Protein 4KYX (pdb70)

Structure (mmCIF, N/CA/C/O backbone):
data_4KYX
#
_entry.id   4KYX
#
_cell.length_a   60.980
_cell.length_b   63.780
_cell.length_c   71.720
_cell.angle_alpha   90.000
_cell.angle_beta   90.000
_cell.angle_gamma   90.000
#
_symmetry.space_group_name_H-M   'P 21 21 21'
#
loop_
_entity.id
_entity.type
_entity.pdbx_description
1 polymer 'ADP-ribose pyrophosphatase MutT'
2 water water
#
loop_
_atom_site.group_PDB
_atom_site.id
_atom_site.type_symbol
_atom_site.label_atom_id
_atom_site.label_alt_id
_atom_site.label_comp_id
_atom_site.label_asym_id
_atom_site.label_entity_id
_atom_site.label_seq_id
_atom_site.pdbx_PDB_ins_code
_atom_site.Cartn_x
_atom_site.Cartn_y
_atom_site.Cartn_z
_atom_site.occupancy
_atom_site.B_iso_or_equiv
_atom_site.auth_seq_id
_atom_site.auth_comp_id
_atom_site.auth_asym_id
_atom_site.auth_atom_id
_atom_site.pdbx_PDB_model_num
ATOM 1 N N . ILE A 1 10 ? 24.343 36.709 -22.068 1.00 55.18 2 ILE A N 1
ATOM 2 C CA . ILE A 1 10 ? 24.100 37.524 -20.840 1.00 51.95 2 ILE A CA 1
ATOM 3 C C . ILE A 1 10 ? 25.269 37.407 -19.855 1.00 50.02 2 ILE A C 1
ATOM 4 O O . ILE A 1 10 ? 25.908 36.343 -19.715 1.00 47.59 2 ILE A O 1
ATOM 6 N N . ASN A 1 11 ? 25.541 38.517 -19.170 1.00 48.08 3 ASN A N 1
ATOM 7 C CA . ASN A 1 11 ? 26.557 38.548 -18.113 1.00 44.13 3 ASN A CA 1
ATOM 8 C C . ASN A 1 11 ? 25.940 38.199 -16.759 1.00 40.15 3 ASN A C 1
ATOM 9 O O . ASN A 1 11 ? 25.584 39.074 -15.983 1.00 41.08 3 ASN A O 1
ATOM 14 N N . HIS A 1 12 ? 25.810 36.910 -16.502 1.00 35.94 4 HIS A N 1
ATOM 15 C CA . HIS A 1 12 ? 25.230 36.394 -15.269 1.00 32.89 4 HIS A CA 1
ATOM 16 C C . HIS A 1 12 ? 26.207 36.447 -14.059 1.00 28.13 4 HIS A C 1
ATOM 17 O O . HIS A 1 12 ? 27.412 36.209 -14.199 1.00 26.46 4 HIS A O 1
ATOM 24 N N . PRO A 1 13 ? 25.669 36.706 -12.854 1.00 25.03 5 PRO A N 1
ATOM 25 C CA . PRO A 1 13 ? 26.427 36.502 -11.622 1.00 23.25 5 PRO A CA 1
ATOM 26 C C . PRO A 1 13 ? 27.053 35.086 -11.549 1.00 22.36 5 PRO A C 1
ATOM 27 O O . PRO A 1 13 ? 26.408 34.098 -11.903 1.00 21.21 5 PRO A O 1
ATOM 31 N N . ARG A 1 14 ? 28.288 35.012 -11.085 1.00 22.03 6 ARG A N 1
ATOM 32 C CA . ARG A 1 14 ? 28.987 33.739 -10.996 1.00 22.77 6 ARG A CA 1
ATOM 33 C C . ARG A 1 14 ? 29.263 33.324 -9.575 1.00 21.46 6 ARG A C 1
ATOM 34 O O . ARG A 1 14 ? 29.360 34.149 -8.719 1.00 21.35 6 ARG A O 1
ATOM 42 N N . ILE A 1 15 ? 29.496 32.040 -9.325 1.00 20.47 7 ILE A N 1
ATOM 43 C CA . ILE A 1 15 ? 29.729 31.608 -7.997 1.00 19.72 7 ILE A CA 1
ATOM 44 C C . ILE A 1 15 ? 31.206 31.228 -7.847 1.00 18.93 7 ILE A C 1
ATOM 45 O O . ILE A 1 15 ? 31.726 30.396 -8.577 1.00 18.63 7 ILE A O 1
ATOM 50 N N . GLY A 1 16 ? 31.828 31.830 -6.854 1.00 18.53 8 GLY A N 1
ATOM 51 C CA . GLY A 1 16 ? 33.231 31.629 -6.535 1.00 18.12 8 GLY A CA 1
ATOM 52 C C . GLY A 1 16 ? 33.300 30.938 -5.185 1.00 17.70 8 GLY A C 1
ATOM 53 O O . GLY A 1 16 ? 32.476 31.161 -4.298 1.00 17.19 8 GLY A O 1
ATOM 54 N N . ILE A 1 17 ? 34.322 30.128 -4.980 1.00 18.27 9 ILE A N 1
ATOM 55 C CA . ILE A 1 17 ? 34.572 29.505 -3.707 1.00 18.49 9 ILE A CA 1
ATOM 56 C C . ILE A 1 17 ? 35.900 30.099 -3.206 1.00 18.76 9 ILE A C 1
ATOM 57 O O . ILE A 1 17 ? 36.913 30.026 -3.919 1.00 20.18 9 ILE A O 1
ATOM 62 N N . GLY A 1 18 ? 35.940 30.613 -1.981 1.00 17.19 10 GLY A N 1
ATOM 63 C CA . GLY A 1 18 ? 37.220 30.954 -1.370 1.00 16.33 10 GLY A CA 1
ATOM 64 C C . GLY A 1 18 ? 37.478 30.094 -0.165 1.00 15.86 10 GLY A C 1
ATOM 65 O O . GLY A 1 18 ? 36.603 29.806 0.625 1.00 15.28 10 GLY A O 1
ATOM 66 N N . ILE A 1 19 ? 38.732 29.695 -0.010 1.00 15.44 11 ILE A N 1
ATOM 67 C CA . ILE A 1 19 ? 39.132 28.899 1.133 1.00 15.81 11 ILE A CA 1
ATOM 68 C C . ILE A 1 19 ? 40.158 29.574 2.043 1.00 16.03 11 ILE A C 1
ATOM 69 O O . ILE A 1 19 ? 41.242 29.961 1.593 1.00 16.38 11 ILE A O 1
ATOM 74 N N . LEU A 1 20 ? 39.798 29.763 3.304 1.00 16.36 12 LEU A N 1
ATOM 75 C CA . LEU A 1 20 ? 40.761 30.148 4.309 1.00 17.03 12 LEU A CA 1
ATOM 76 C C . LEU A 1 20 ? 41.435 28.867 4.815 1.00 16.89 12 LEU A C 1
ATOM 77 O O . LEU A 1 20 ? 40.895 28.139 5.615 1.00 16.76 12 LEU A O 1
ATOM 82 N N . ILE A 1 21 ? 42.678 28.670 4.370 1.00 16.59 13 ILE A N 1
ATOM 83 C CA . ILE A 1 21 ? 43.460 27.500 4.702 1.00 17.30 13 ILE A CA 1
ATOM 84 C C . ILE A 1 21 ? 44.330 27.879 5.879 1.00 18.33 13 ILE A C 1
ATOM 85 O O . ILE A 1 21 ? 45.083 28.892 5.822 1.00 17.65 13 ILE A O 1
ATOM 90 N N . PHE A 1 22 ? 44.203 27.082 6.938 1.00 19.96 14 PHE A N 1
ATOM 91 C CA . PHE A 1 22 ? 44.951 27.289 8.176 1.00 21.94 14 PHE A CA 1
ATOM 92 C C . PHE A 1 22 ? 46.041 26.273 8.369 1.00 22.66 14 PHE A C 1
ATOM 93 O O . PHE A 1 22 ? 45.910 25.114 7.983 1.00 22.68 14 PHE A O 1
ATOM 101 N N . ASN A 1 23 ? 47.137 26.706 8.982 1.00 23.77 15 ASN A N 1
ATOM 102 C CA . ASN A 1 23 ? 48.245 25.800 9.353 1.00 24.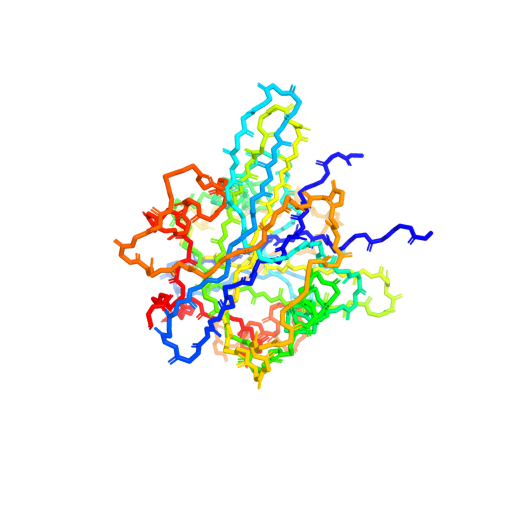85 15 ASN A CA 1
ATOM 103 C C . ASN A 1 23 ? 48.157 25.432 10.838 1.00 27.01 15 ASN A C 1
ATOM 104 O O . ASN A 1 23 ? 47.233 25.834 11.504 1.00 26.55 15 ASN A O 1
ATOM 109 N N . ASN A 1 24 ? 49.121 24.675 11.370 1.00 29.62 16 ASN A N 1
ATOM 110 C CA . ASN A 1 24 ? 49.131 24.366 12.806 1.00 32.51 16 ASN A CA 1
ATOM 111 C C . ASN A 1 24 ? 49.239 25.556 13.797 1.00 33.49 16 ASN A C 1
ATOM 112 O O . ASN A 1 24 ? 48.840 25.443 14.965 1.00 35.80 16 ASN A O 1
ATOM 117 N N . ARG A 1 25 ? 49.777 26.683 13.342 1.00 32.08 17 ARG A N 1
ATOM 118 C CA . ARG A 1 25 ? 49.863 27.892 14.159 1.00 31.87 17 ARG A CA 1
ATOM 119 C C . ARG A 1 25 ? 48.631 28.786 13.972 1.00 31.27 17 ARG A C 1
ATOM 120 O O . ARG A 1 25 ? 48.647 29.964 14.348 1.00 31.02 17 ARG A O 1
ATOM 122 N N . ASN A 1 26 ? 47.581 28.259 13.339 1.00 30.14 18 ASN A N 1
ATOM 123 C CA . ASN A 1 26 ? 46.400 29.061 13.022 1.00 30.03 18 ASN A CA 1
ATOM 124 C C . ASN A 1 26 ? 46.625 30.343 12.202 1.00 27.24 18 ASN A C 1
ATOM 125 O O . ASN A 1 26 ? 45.824 31.301 12.240 1.00 26.70 18 ASN A O 1
ATOM 130 N N . GLU A 1 27 ? 47.656 30.297 11.381 1.00 25.61 19 GLU A N 1
ATOM 131 C CA . GLU A 1 27 ? 47.871 31.290 10.357 1.00 24.17 19 GLU A CA 1
ATOM 132 C C . GLU A 1 27 ? 47.109 30.882 9.093 1.00 22.51 19 GLU A C 1
ATOM 133 O O . GLU A 1 27 ? 46.913 29.686 8.816 1.00 22.47 19 GLU A O 1
ATOM 139 N N . ILE A 1 28 ? 46.781 31.865 8.295 1.00 21.68 20 ILE A N 1
ATOM 140 C CA . ILE A 1 28 ? 46.060 31.626 7.039 1.00 20.47 20 ILE A CA 1
ATOM 141 C C . ILE A 1 28 ? 46.950 31.878 5.831 1.00 19.20 20 ILE A C 1
ATOM 142 O O . ILE A 1 28 ? 47.914 32.719 5.839 1.00 19.50 20 ILE A O 1
ATOM 147 N N . LEU A 1 29 ? 46.678 31.119 4.788 1.00 17.89 21 LEU A N 1
ATOM 148 C CA . LEU A 1 29 ? 47.514 31.128 3.593 1.00 17.27 21 LEU A CA 1
ATOM 149 C C . LEU A 1 29 ? 46.905 32.160 2.657 1.00 16.77 21 LEU A C 1
ATOM 150 O O . LEU A 1 29 ? 45.718 32.112 2.386 1.00 15.95 21 LEU A O 1
ATOM 155 N N . LEU A 1 30 ? 47.718 33.081 2.173 1.00 16.82 22 LEU A N 1
ATOM 156 C CA . LEU A 1 30 ? 47.308 34.029 1.148 1.00 16.64 22 LEU A CA 1
ATOM 157 C C . LEU A 1 30 ? 48.296 34.023 0.011 1.00 16.80 22 LEU A C 1
ATOM 158 O O . LEU A 1 30 ? 49.558 33.872 0.212 1.00 17.42 22 LEU A O 1
ATOM 163 N N . GLY A 1 31 ? 47.742 34.265 -1.190 1.00 16.69 23 GLY A N 1
ATOM 164 C CA . GLY A 1 31 ? 48.485 34.308 -2.449 1.00 16.94 23 GLY A CA 1
ATOM 165 C C . GLY A 1 31 ? 48.593 35.705 -2.979 1.00 17.57 23 GLY A C 1
ATOM 166 O O . GLY A 1 31 ? 47.559 36.414 -3.085 1.00 17.15 23 GLY A O 1
ATOM 167 N N . LYS A 1 32 ? 49.822 36.139 -3.223 1.00 18.26 24 LYS A N 1
ATOM 168 C CA . LYS A 1 32 ? 50.061 37.442 -3.835 1.00 19.30 24 LYS A CA 1
ATOM 169 C C . LYS A 1 32 ? 49.884 37.431 -5.349 1.00 20.30 24 LYS A C 1
ATOM 170 O O . LYS A 1 32 ? 50.504 36.642 -6.073 1.00 19.72 24 LYS A O 1
ATOM 176 N N . ARG A 1 33 ? 49.003 38.328 -5.828 1.00 21.20 25 ARG A N 1
ATOM 177 C CA . ARG A 1 33 ? 48.853 38.576 -7.251 1.00 22.72 25 ARG A CA 1
ATOM 178 C C . ARG A 1 33 ? 49.391 39.983 -7.595 1.00 24.86 25 ARG A C 1
ATOM 179 O O . ARG A 1 33 ? 49.101 40.958 -6.880 1.00 24.85 25 ARG A O 1
ATOM 181 N N . ILE A 1 34 ? 50.150 40.093 -8.681 1.00 26.62 26 ILE A N 1
ATOM 182 C CA . ILE A 1 34 ? 50.635 41.365 -9.187 1.00 30.02 26 ILE A CA 1
ATOM 183 C C . ILE A 1 34 ? 49.871 41.700 -10.489 1.00 34.06 26 ILE A C 1
ATOM 184 O O . ILE A 1 34 ? 49.818 40.874 -11.405 1.00 35.19 26 ILE A O 1
ATOM 189 N N . SER A 1 35 ? 49.244 42.889 -10.538 1.00 37.10 27 SER A N 1
ATOM 190 C CA . SER A 1 35 ? 48.447 43.323 -11.712 1.00 38.85 27 SER A CA 1
ATOM 191 C C . SER A 1 35 ? 49.352 43.902 -12.810 1.00 41.59 27 SER A C 1
ATOM 192 O O . SER A 1 35 ? 50.563 44.134 -12.592 1.00 40.70 27 SER A O 1
ATOM 195 N N . SER A 1 36 ? 48.723 44.178 -13.964 1.00 44.61 28 SER A N 1
ATOM 196 C CA . SER A 1 36 ? 49.347 44.893 -15.092 1.00 46.52 28 SER A CA 1
ATOM 197 C C . SER A 1 36 ? 49.820 46.311 -14.722 1.00 47.72 28 SER A C 1
ATOM 198 O O . SER A 1 36 ? 50.798 46.804 -15.283 1.00 51.36 28 SER A O 1
ATOM 200 N N . HIS A 1 37 ? 49.144 46.966 -13.777 1.00 45.53 29 HIS A N 1
ATOM 201 C CA . HIS A 1 37 ? 49.620 48.252 -13.264 1.00 45.42 29 HIS A CA 1
ATOM 202 C C . HIS A 1 37 ? 50.703 48.081 -12.186 1.00 44.49 29 HIS A C 1
ATOM 203 O O . HIS A 1 37 ? 51.195 49.067 -11.624 1.00 44.18 29 HIS A O 1
ATOM 205 N N . GLY A 1 38 ? 51.102 46.831 -11.924 1.00 42.03 30 GLY A N 1
ATOM 206 C CA . GLY A 1 38 ? 52.121 46.548 -10.939 1.00 41.68 30 GLY A CA 1
ATOM 207 C C . GLY A 1 38 ? 51.615 46.613 -9.514 1.00 40.41 30 GLY A C 1
ATOM 208 O O . GLY A 1 38 ? 52.426 46.632 -8.576 1.00 42.13 30 GLY A O 1
ATOM 209 N N . GLU A 1 39 ? 50.290 46.627 -9.347 1.00 36.92 31 GLU A N 1
ATOM 210 C CA . GLU A 1 39 ? 49.674 46.628 -8.017 1.00 35.34 31 GLU A CA 1
ATOM 211 C C . GLU A 1 39 ? 49.537 45.226 -7.456 1.00 31.43 31 GLU A C 1
ATOM 212 O O . GLU A 1 39 ? 48.957 44.340 -8.077 1.00 31.46 31 GLU A O 1
ATOM 218 N N . SER A 1 40 ? 49.952 45.076 -6.218 1.00 29.01 32 SER A N 1
ATOM 219 C CA . SER A 1 40 ? 49.845 43.802 -5.576 1.00 27.00 32 SER A CA 1
ATOM 220 C C . SER A 1 40 ? 48.573 43.675 -4.724 1.00 25.15 32 SER A C 1
ATOM 221 O O . SER A 1 40 ? 48.140 44.653 -4.072 1.00 25.27 32 SER A O 1
ATOM 224 N N . SER A 1 41 ? 47.988 42.484 -4.728 1.00 24.48 33 SER A N 1
ATOM 225 C CA . SER A 1 41 ? 46.838 42.199 -3.827 1.00 23.89 33 SER A CA 1
ATOM 226 C C . SER A 1 41 ? 46.918 40.798 -3.316 1.00 22.22 33 SER A C 1
ATOM 227 O O . SER A 1 41 ? 47.555 39.954 -3.958 1.00 22.02 33 SER A O 1
ATOM 230 N N . TYR A 1 42 ? 46.323 40.549 -2.162 1.00 20.70 34 TYR A N 1
ATOM 231 C CA . TYR A 1 42 ? 46.368 39.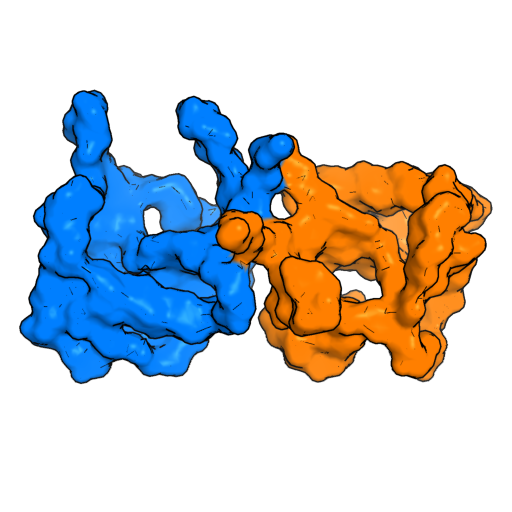222 -1.591 1.00 20.09 34 TYR A CA 1
ATOM 232 C C . TYR A 1 42 ? 44.994 38.545 -1.662 1.00 18.29 34 TYR A C 1
ATOM 233 O O . TYR A 1 42 ? 43.990 39.149 -1.319 1.00 18.44 34 TYR A O 1
ATOM 242 N N . ALA A 1 43 ? 44.983 37.278 -2.086 1.00 17.14 35 ALA A N 1
ATOM 243 C CA . ALA A 1 43 ? 43.732 36.496 -2.149 1.00 16.29 35 ALA A CA 1
ATOM 244 C C . ALA A 1 43 ? 43.924 35.154 -1.520 1.00 15.84 35 ALA A C 1
ATOM 245 O O . ALA A 1 43 ? 45.003 34.585 -1.572 1.00 15.35 35 ALA A O 1
ATOM 247 N N . PRO A 1 44 ? 42.844 34.577 -1.002 1.00 15.44 36 PRO A N 1
ATOM 248 C CA . PRO A 1 44 ? 42.985 33.197 -0.561 1.00 15.55 36 PRO A CA 1
ATOM 249 C C . PRO A 1 44 ? 42.966 32.215 -1.741 1.00 15.71 36 PRO A C 1
ATOM 250 O O . PRO A 1 44 ? 42.695 32.610 -2.883 1.00 16.10 36 PRO A O 1
ATOM 254 N N . ALA A 1 45 ? 43.164 30.930 -1.463 1.00 15.89 37 ALA A N 1
ATOM 255 C CA . ALA A 1 45 ? 42.884 29.897 -2.432 1.00 15.71 37 ALA A CA 1
ATOM 256 C C . ALA A 1 45 ? 41.411 29.955 -2.854 1.00 15.64 37 ALA A C 1
ATOM 257 O O . ALA A 1 45 ? 40.535 30.429 -2.064 1.00 15.28 37 ALA A O 1
ATOM 259 N N . GLY A 1 46 ? 41.156 29.527 -4.085 1.00 16.06 38 GLY A N 1
ATOM 260 C CA . GLY A 1 46 ? 39.783 29.402 -4.567 1.00 16.83 38 GLY A CA 1
ATOM 261 C C . GLY A 1 46 ? 39.638 29.679 -6.030 1.00 17.67 38 GLY A C 1
ATOM 262 O O . GLY A 1 46 ? 40.606 29.851 -6.725 1.00 18.24 38 GLY A O 1
ATOM 263 N N . GLY A 1 47 ? 38.408 29.647 -6.498 1.00 17.59 39 GLY A N 1
ATOM 264 C CA . GLY A 1 47 ? 38.131 29.828 -7.875 1.00 18.41 39 GLY A CA 1
ATOM 265 C C . GLY A 1 47 ? 36.681 29.445 -8.079 1.00 19.11 39 GLY A C 1
ATOM 266 O O . GLY A 1 47 ? 35.884 29.490 -7.130 1.00 18.61 39 GLY A O 1
ATOM 267 N N . HIS A 1 48 ? 36.360 29.037 -9.290 1.00 19.94 40 HIS A N 1
ATOM 268 C CA . HIS A 1 48 ? 34.957 28.927 -9.673 1.00 20.36 40 HIS A CA 1
ATOM 269 C C . HIS A 1 48 ? 34.356 27.596 -9.248 1.00 19.66 40 HIS A C 1
ATOM 270 O O . HIS A 1 48 ? 34.984 26.543 -9.406 1.00 19.59 40 HIS A O 1
ATOM 277 N N . LEU A 1 49 ? 33.128 27.623 -8.734 1.00 18.39 41 LEU A N 1
ATOM 278 C CA . LEU A 1 49 ? 32.380 26.380 -8.511 1.00 18.48 41 LEU A CA 1
ATOM 279 C C . LEU A 1 49 ? 32.096 25.743 -9.877 1.00 19.31 41 LEU A C 1
ATOM 280 O O . LEU A 1 49 ? 31.638 26.417 -10.797 1.00 19.74 41 LEU A O 1
ATOM 285 N N . GLU A 1 50 ? 32.393 24.465 -10.029 1.00 20.53 42 GLU A N 1
ATOM 286 C CA . GLU A 1 50 ? 32.122 23.798 -11.281 1.00 22.64 42 GLU A CA 1
ATOM 287 C C . GLU A 1 50 ? 30.789 23.077 -11.202 1.00 22.26 42 GLU A C 1
ATOM 288 O O . GLU A 1 50 ? 30.302 22.715 -10.119 1.00 21.23 42 GLU A O 1
ATOM 294 N N . PHE A 1 51 ? 30.203 22.848 -12.369 1.00 22.96 43 PHE A N 1
ATOM 295 C CA . PHE A 1 51 ? 28.905 22.172 -12.431 1.00 23.16 43 PHE A CA 1
ATOM 296 C C . PHE A 1 51 ? 28.983 20.825 -11.718 1.00 23.35 43 PHE A C 1
ATOM 297 O O . PHE A 1 51 ? 29.881 20.043 -11.979 1.00 23.03 43 PHE A O 1
ATOM 305 N N . GLY A 1 52 ? 28.008 20.538 -10.864 1.00 22.83 44 GLY A N 1
ATOM 306 C CA . GLY A 1 52 ? 27.912 19.241 -10.231 1.00 23.40 44 GLY A CA 1
ATOM 307 C C . GLY A 1 52 ? 28.605 19.091 -8.891 1.00 22.75 44 GLY A C 1
ATOM 308 O O . GLY A 1 52 ? 28.319 18.134 -8.192 1.00 24.58 44 GLY A O 1
ATOM 309 N N . GLU A 1 53 ? 29.442 20.040 -8.531 1.00 21.21 45 GLU A N 1
ATOM 310 C CA . GLU A 1 53 ? 30.197 20.037 -7.280 1.00 20.29 45 GLU A CA 1
ATOM 311 C C . GLU A 1 53 ? 29.451 20.567 -6.069 1.00 19.14 45 GLU A C 1
ATOM 312 O O . GLU A 1 53 ? 28.670 21.486 -6.148 1.00 18.79 45 GLU A O 1
ATOM 318 N N . THR A 1 54 ? 29.755 19.993 -4.930 1.00 18.64 46 THR A N 1
ATOM 319 C CA . THR A 1 54 ? 29.452 20.574 -3.665 1.00 17.99 46 THR A CA 1
ATOM 320 C C . THR A 1 54 ? 30.497 21.635 -3.333 1.00 17.11 46 THR A C 1
ATOM 321 O O . THR A 1 54 ? 31.603 21.643 -3.896 1.00 16.60 46 THR A O 1
ATOM 325 N N . PHE A 1 55 ? 30.129 22.534 -2.434 1.00 16.83 47 PHE A N 1
ATOM 326 C CA . PHE A 1 55 ? 31.039 23.611 -2.022 1.00 16.27 47 PHE A CA 1
ATOM 327 C C . PHE A 1 55 ? 32.257 22.966 -1.407 1.00 16.36 47 PHE A C 1
ATOM 328 O O . PHE A 1 55 ? 33.333 23.455 -1.650 1.00 15.93 47 PHE A O 1
ATOM 336 N N . GLU A 1 56 ? 32.076 21.856 -0.688 1.00 16.91 48 GLU A N 1
ATOM 337 C CA . GLU A 1 56 ? 33.169 21.231 0.036 1.00 17.38 48 GLU A CA 1
ATOM 338 C C . GLU A 1 56 ? 34.097 20.509 -0.935 1.00 17.63 48 GLU A C 1
ATOM 339 O O . GLU A 1 56 ? 35.318 20.608 -0.766 1.00 17.31 48 GLU A O 1
ATOM 345 N N . GLU A 1 57 ? 33.545 19.852 -1.953 1.00 18.30 49 GLU A N 1
ATOM 346 C CA . GLU A 1 57 ? 34.360 19.194 -3.004 1.00 19.33 49 GLU A CA 1
ATOM 347 C C . GLU A 1 57 ? 35.225 20.240 -3.735 1.00 18.13 49 GLU A C 1
ATOM 348 O O . GLU A 1 57 ? 36.395 20.035 -4.016 1.00 18.10 49 GLU A O 1
ATOM 354 N N . CYS A 1 58 ? 34.587 21.374 -4.044 1.00 17.19 50 CYS A N 1
ATOM 355 C CA . CYS A 1 58 ? 35.245 22.404 -4.816 1.00 16.56 50 CYS A CA 1
ATOM 356 C C . CYS A 1 58 ? 36.411 22.946 -4.021 1.00 15.79 50 CYS A C 1
ATOM 357 O O . CYS A 1 58 ? 37.523 23.078 -4.540 1.00 15.93 50 CYS A O 1
ATOM 360 N N . ALA A 1 59 ? 36.168 23.225 -2.746 1.00 15.29 51 ALA A N 1
ATOM 361 C CA . ALA A 1 59 ? 37.179 23.759 -1.822 1.00 14.89 51 ALA A CA 1
ATOM 362 C C . ALA A 1 59 ? 38.397 22.833 -1.733 1.00 15.35 51 ALA A C 1
ATOM 363 O O . ALA A 1 59 ? 39.564 23.264 -1.989 1.00 15.04 51 ALA A O 1
ATOM 365 N N . ILE A 1 60 ? 38.135 21.562 -1.454 1.00 15.97 52 ILE A N 1
ATOM 366 C CA . ILE A 1 60 ? 39.203 20.572 -1.434 1.00 16.75 52 ILE A CA 1
ATOM 367 C C . ILE A 1 60 ? 40.021 20.496 -2.766 1.00 17.24 52 ILE A C 1
ATOM 368 O O . ILE A 1 60 ? 41.254 20.538 -2.749 1.00 17.11 52 ILE A O 1
ATOM 373 N N . ARG A 1 61 ? 39.347 20.388 -3.891 1.00 17.71 53 ARG A N 1
ATOM 374 C CA . ARG A 1 61 ? 39.946 20.345 -5.218 1.00 18.72 53 ARG A CA 1
ATOM 375 C C . ARG A 1 61 ? 40.805 21.601 -5.498 1.00 18.53 53 ARG A C 1
ATOM 376 O O . ARG A 1 61 ? 42.018 21.495 -5.870 1.00 19.09 53 ARG A O 1
ATOM 384 N N . GLU A 1 62 ? 40.214 22.762 -5.285 1.00 18.31 54 GLU A N 1
ATOM 385 C CA . GLU A 1 62 ? 40.887 24.038 -5.607 1.00 18.91 54 GLU A CA 1
ATOM 386 C C . GLU A 1 62 ? 42.153 24.222 -4.792 1.00 17.71 54 GLU A C 1
ATOM 387 O O . GLU A 1 62 ? 43.226 24.584 -5.343 1.00 17.65 54 GLU A O 1
ATOM 393 N N . VAL A 1 63 ? 42.063 23.939 -3.492 1.00 17.08 55 VAL A N 1
ATOM 394 C CA . VAL A 1 63 ? 43.238 24.028 -2.607 1.00 17.23 55 VAL A CA 1
ATOM 395 C C . VAL A 1 63 ? 44.364 23.095 -3.098 1.00 17.95 55 VAL A C 1
ATOM 396 O O . VAL A 1 63 ? 45.553 23.489 -3.181 1.00 17.76 55 VAL A O 1
ATOM 400 N N . LEU A 1 64 ? 44.006 21.850 -3.426 1.00 18.76 56 LEU A N 1
ATOM 401 C CA . LEU A 1 64 ? 45.015 20.915 -3.907 1.00 19.90 56 LEU A CA 1
ATOM 402 C C . LEU A 1 64 ? 45.649 21.390 -5.216 1.00 20.28 56 LEU A C 1
ATOM 403 O O . LEU A 1 64 ? 46.899 21.314 -5.390 1.00 20.36 56 LEU A O 1
ATOM 408 N N . GLU A 1 65 ? 44.811 21.757 -6.173 1.00 20.78 57 GLU A N 1
ATOM 409 C CA . GLU A 1 65 ? 45.273 22.241 -7.486 1.00 22.22 57 GLU A CA 1
ATOM 410 C C . GLU A 1 65 ? 46.214 23.446 -7.372 1.00 20.83 57 GLU A C 1
ATOM 411 O O . GLU A 1 65 ? 47.119 23.597 -8.169 1.00 20.71 57 GLU A O 1
ATOM 417 N N . GLU A 1 66 ? 45.936 24.346 -6.427 1.00 19.92 58 GLU A N 1
ATOM 418 C CA . GLU A 1 66 ? 46.658 25.630 -6.356 1.00 19.36 58 GLU A CA 1
ATOM 419 C C . GLU A 1 66 ? 47.947 25.623 -5.480 1.00 18.99 58 GLU A C 1
ATOM 420 O O . GLU A 1 66 ? 48.900 26.364 -5.766 1.00 18.89 58 GLU A O 1
ATOM 426 N N . THR A 1 67 ? 47.942 24.796 -4.434 1.00 18.53 59 THR A N 1
ATOM 427 C CA . THR A 1 67 ? 48.880 24.893 -3.337 1.00 18.47 59 THR A CA 1
ATOM 428 C C . THR A 1 67 ? 49.531 23.557 -2.992 1.00 19.26 59 THR A C 1
ATOM 429 O O . THR A 1 67 ? 50.410 23.542 -2.157 1.00 20.02 59 THR A O 1
ATOM 433 N N . ASN A 1 68 ? 49.064 22.453 -3.571 1.00 19.65 60 ASN A N 1
ATOM 434 C CA . ASN A 1 68 ? 49.488 21.082 -3.207 1.00 20.60 60 ASN A CA 1
ATOM 435 C C . ASN A 1 68 ? 49.074 20.642 -1.797 1.00 20.53 60 ASN A C 1
ATOM 436 O O . ASN A 1 68 ? 49.495 19.589 -1.337 1.00 22.06 60 ASN A O 1
ATOM 441 N N . LEU A 1 69 ? 48.235 21.423 -1.129 1.00 19.35 61 LEU A N 1
ATOM 442 C CA . LEU A 1 69 ? 47.848 21.157 0.230 1.00 19.19 61 LEU A CA 1
ATOM 443 C C . LEU A 1 69 ? 46.553 20.363 0.244 1.00 19.26 61 LEU A C 1
ATOM 444 O O . LEU A 1 69 ? 45.682 20.550 -0.607 1.00 18.66 61 LEU A O 1
ATOM 449 N N . ILE A 1 70 ? 46.464 19.481 1.229 1.00 20.02 62 ILE A N 1
ATOM 450 C CA . ILE A 1 70 ? 45.296 18.642 1.437 1.00 20.56 62 ILE A CA 1
ATOM 451 C C . ILE A 1 70 ? 44.575 19.197 2.640 1.00 20.70 62 ILE A C 1
ATOM 452 O O . ILE A 1 70 ? 45.125 19.212 3.762 1.00 21.09 62 ILE A O 1
ATOM 457 N N . ILE A 1 71 ? 43.335 19.655 2.424 1.00 20.58 63 ILE A N 1
ATOM 458 C CA . ILE A 1 71 ? 42.524 20.110 3.539 1.00 21.13 63 ILE A CA 1
ATOM 459 C C . ILE A 1 71 ? 41.467 19.119 3.806 1.00 22.34 63 ILE A C 1
ATOM 460 O O . ILE A 1 71 ? 41.084 18.341 2.893 1.00 23.09 63 ILE A O 1
ATOM 465 N N . GLU A 1 72 ? 41.006 19.113 5.059 1.00 24.19 64 GLU A N 1
ATOM 466 C CA . GLU A 1 72 ? 39.916 18.252 5.456 1.00 25.83 64 GLU A CA 1
ATOM 467 C C . GLU A 1 72 ? 38.737 19.054 6.031 1.00 25.32 64 GLU A C 1
ATOM 468 O O . GLU A 1 72 ? 38.941 20.124 6.610 1.00 24.59 64 GLU A O 1
ATOM 474 N N . ASN A 1 73 ? 37.541 18.499 5.854 1.00 24.93 65 ASN A N 1
ATOM 475 C CA . ASN A 1 73 ? 36.281 18.947 6.485 1.00 25.57 65 ASN A CA 1
ATOM 476 C C . ASN A 1 73 ? 36.102 20.465 6.478 1.00 23.52 65 ASN A C 1
ATOM 477 O O . ASN A 1 73 ? 35.972 21.092 7.535 1.00 23.09 65 ASN A O 1
ATOM 482 N N . PRO A 1 74 ? 36.115 21.041 5.275 1.00 21.79 66 PRO A N 1
ATOM 483 C CA . PRO A 1 74 ? 35.982 22.500 5.195 1.00 20.66 66 PRO A CA 1
ATOM 484 C C . PRO A 1 74 ? 34.630 22.912 5.747 1.00 21.05 66 PRO A C 1
ATOM 485 O O . PRO A 1 74 ? 33.601 22.207 5.510 1.00 20.80 66 PRO A O 1
ATOM 489 N N . GLN A 1 75 ? 34.646 24.014 6.488 1.00 21.13 67 GLN A N 1
ATOM 490 C CA . GLN A 1 75 ? 33.516 24.572 7.179 1.00 22.03 67 GLN A CA 1
ATOM 491 C C . GLN A 1 75 ? 33.028 25.856 6.533 1.00 20.62 67 GLN A C 1
ATOM 492 O O . GLN A 1 75 ? 33.781 26.767 6.263 1.00 19.61 67 GLN A O 1
ATOM 498 N N . PHE A 1 76 ? 31.740 25.932 6.295 1.00 20.21 68 PHE A N 1
ATOM 499 C CA . PHE A 1 76 ? 31.123 27.128 5.657 1.00 19.52 68 PHE A CA 1
ATOM 500 C C . PHE A 1 76 ? 31.222 28.320 6.588 1.00 19.38 68 PHE A C 1
ATOM 501 O O . PHE A 1 76 ? 30.864 28.226 7.764 1.00 20.57 68 PHE A O 1
ATOM 509 N N . ILE A 1 77 ? 31.762 29.450 6.131 1.00 18.56 69 ILE A N 1
ATOM 510 C CA A ILE A 1 77 ? 31.991 30.637 6.970 0.60 18.92 69 ILE A CA 1
ATOM 511 C CA B ILE A 1 77 ? 31.800 30.579 7.035 0.40 18.75 69 ILE A CA 1
ATOM 512 C C . ILE A 1 77 ? 31.128 31.843 6.569 1.00 18.52 69 ILE A C 1
ATOM 513 O O . ILE A 1 77 ? 30.659 32.581 7.408 1.00 19.17 69 ILE A O 1
ATOM 522 N N . ALA A 1 78 ? 30.991 32.072 5.270 1.00 17.71 70 ALA A N 1
ATOM 523 C CA . ALA A 1 78 ? 30.439 33.354 4.841 1.00 17.53 70 ALA A CA 1
ATOM 524 C C . ALA A 1 78 ? 30.058 33.409 3.378 1.00 17.01 70 ALA A C 1
ATOM 525 O O . ALA A 1 78 ? 30.484 32.592 2.582 1.00 16.34 70 ALA A O 1
ATOM 527 N N . VAL A 1 79 ? 29.162 34.338 3.058 1.00 17.05 71 VAL A N 1
ATOM 528 C CA . VAL A 1 79 ? 28.816 34.664 1.674 1.00 16.84 71 VAL A CA 1
ATOM 529 C C . VAL A 1 79 ? 29.020 36.138 1.474 1.00 17.40 71 VAL A C 1
ATOM 530 O O . VAL A 1 79 ? 28.618 36.972 2.308 1.00 17.67 71 VAL A O 1
ATOM 534 N N . THR A 1 80 ? 29.604 36.473 0.331 1.00 17.49 72 THR A N 1
ATOM 535 C CA . THR A 1 80 ? 29.733 37.856 -0.090 1.00 18.49 72 THR A CA 1
ATOM 536 C C . THR A 1 80 ? 29.171 37.985 -1.461 1.00 18.80 72 THR A C 1
ATOM 537 O O . THR A 1 80 ? 29.180 37.032 -2.213 1.00 18.66 72 THR A O 1
ATOM 541 N N . ASN A 1 81 ? 28.685 39.186 -1.766 1.00 19.72 73 ASN A N 1
ATOM 542 C CA A ASN A 1 81 ? 28.103 39.500 -3.049 0.60 20.82 73 ASN A CA 1
ATOM 543 C CA B ASN A 1 81 ? 28.100 39.505 -3.040 0.40 20.40 73 ASN A CA 1
ATOM 544 C C . ASN A 1 81 ? 28.780 40.759 -3.575 1.00 21.82 73 ASN A C 1
ATOM 545 O O . ASN A 1 81 ? 28.558 41.840 -3.057 1.00 22.72 73 ASN A O 1
ATOM 554 N N . ASP A 1 82 ? 29.628 40.603 -4.583 1.00 22.66 74 ASP A N 1
ATOM 555 C CA . ASP A 1 82 ? 30.460 41.693 -5.035 1.00 24.60 74 ASP A CA 1
ATOM 556 C C . ASP A 1 82 ? 30.398 41.914 -6.540 1.00 25.98 74 ASP A C 1
ATOM 557 O O . ASP A 1 82 ? 30.536 40.994 -7.325 1.00 24.42 74 ASP A O 1
ATOM 562 N N . ILE A 1 83 ? 30.246 43.156 -6.951 1.00 28.21 75 ILE A N 1
ATOM 563 C CA . ILE A 1 83 ? 30.420 43.494 -8.367 1.00 31.68 75 ILE A CA 1
ATOM 564 C C . ILE A 1 83 ? 31.811 44.079 -8.532 1.00 34.53 75 ILE A C 1
ATOM 565 O O . ILE A 1 83 ? 32.174 44.977 -7.783 1.00 37.56 75 ILE A O 1
ATOM 567 N N . PHE A 1 84 ? 32.607 43.519 -9.447 1.00 37.39 76 PHE A N 1
ATOM 568 C CA . PHE A 1 84 ? 33.907 44.087 -9.832 1.00 40.90 76 PHE A CA 1
ATOM 569 C C . PHE A 1 84 ? 33.672 45.038 -11.025 1.00 45.18 76 PHE A C 1
ATOM 570 O O . PHE A 1 84 ? 33.485 44.587 -12.170 1.00 43.52 76 PHE A O 1
ATOM 578 N N . GLU A 1 85 ? 33.645 46.348 -10.721 1.00 48.72 77 GLU A N 1
ATOM 579 C CA . GLU A 1 85 ? 33.431 47.443 -11.689 1.00 51.50 77 GLU A CA 1
ATOM 580 C C . GLU A 1 85 ? 34.342 47.382 -12.914 1.00 52.49 77 GLU A C 1
ATOM 581 O O . GLU A 1 85 ? 33.860 47.304 -14.047 1.00 51.71 77 GLU A O 1
ATOM 583 N N . LYS A 1 86 ? 35.652 47.411 -12.685 1.00 53.71 78 LYS A N 1
ATOM 584 C CA . LYS A 1 86 ? 36.612 47.402 -13.787 1.00 54.01 78 LYS A CA 1
ATOM 585 C C . LYS A 1 86 ? 36.259 46.267 -14.736 1.00 52.48 78 LYS A C 1
ATOM 586 O O . LYS A 1 86 ? 35.926 46.496 -15.898 1.00 55.29 78 LYS A O 1
ATOM 588 N N . GLU A 1 87 ? 36.261 45.046 -14.212 1.00 48.51 79 GLU A N 1
ATOM 589 C CA . GLU A 1 87 ? 36.130 43.864 -15.049 1.00 46.38 79 GLU A CA 1
ATOM 590 C C . GLU A 1 87 ? 34.693 43.583 -15.516 1.00 41.72 79 GLU A C 1
ATOM 591 O O . GLU A 1 87 ? 34.508 42.683 -16.324 1.00 41.08 79 GLU A O 1
ATOM 597 N N . GLN A 1 88 ? 33.709 44.338 -15.030 1.00 37.54 80 GLN A N 1
ATOM 598 C CA . GLN A 1 88 ? 32.292 44.069 -15.278 1.00 36.96 80 GLN A CA 1
ATOM 599 C C . GLN A 1 88 ? 31.908 42.604 -14.971 1.00 32.87 80 GLN A C 1
ATOM 600 O O . GLN A 1 88 ? 31.253 41.938 -15.765 1.00 33.45 80 GLN A O 1
ATOM 606 N N . LYS A 1 89 ? 32.331 42.146 -13.799 1.00 29.05 81 LYS A N 1
ATOM 607 C CA . LYS A 1 89 ? 32.063 40.806 -13.316 1.00 26.59 81 LYS A CA 1
ATOM 608 C C . LYS A 1 89 ? 31.261 40.941 -12.018 1.00 25.11 81 LYS A C 1
ATOM 609 O O . LYS A 1 89 ? 31.379 41.923 -11.305 1.00 25.06 81 LYS A O 1
ATOM 611 N N . HIS A 1 90 ? 30.344 40.021 -11.778 1.00 23.52 82 HIS A N 1
ATOM 612 C CA . HIS A 1 90 ? 29.586 39.997 -10.543 1.00 22.12 82 HIS A CA 1
ATOM 613 C C . HIS A 1 90 ? 29.776 38.568 -9.970 1.00 21.22 82 HIS A C 1
ATOM 614 O O . HIS A 1 90 ? 29.417 37.599 -10.634 1.00 20.80 82 HIS A O 1
ATOM 621 N N . TYR A 1 91 ? 30.321 38.462 -8.760 1.00 21.06 83 TYR A N 1
ATOM 622 C CA . TYR A 1 91 ? 30.563 37.198 -8.102 1.00 21.40 83 TYR A CA 1
ATOM 623 C C . TYR A 1 91 ? 29.889 37.108 -6.776 1.00 20.30 83 TYR A C 1
ATOM 624 O O . TYR A 1 91 ? 29.934 38.035 -5.974 1.00 20.27 83 TYR A O 1
ATOM 633 N N . VAL A 1 92 ? 29.255 35.974 -6.541 1.00 19.27 84 VAL A N 1
ATOM 634 C CA . VAL A 1 92 ? 28.854 35.609 -5.214 1.00 18.54 84 VAL A CA 1
ATOM 635 C C . VAL A 1 92 ? 29.938 34.673 -4.721 1.00 17.92 84 VAL A C 1
ATOM 636 O O . VAL A 1 92 ? 30.159 33.602 -5.307 1.00 18.12 84 VAL A O 1
ATOM 640 N N . SER A 1 93 ? 30.666 35.078 -3.676 1.00 17.60 85 SER A N 1
ATOM 641 C CA . SER A 1 93 ? 31.719 34.230 -3.132 1.00 17.24 85 SER A CA 1
ATOM 642 C C . SER A 1 93 ? 31.222 33.457 -1.915 1.00 16.79 85 SER A C 1
ATOM 643 O O . SER A 1 93 ? 30.626 34.024 -1.005 1.00 17.31 85 SER A O 1
ATOM 646 N N . ILE A 1 94 ? 31.523 32.181 -1.879 1.00 16.37 86 ILE A N 1
ATOM 647 C CA . ILE A 1 94 ? 31.273 31.341 -0.731 1.00 16.33 86 ILE A CA 1
ATOM 648 C C . ILE A 1 94 ? 32.596 31.047 -0.090 1.00 15.85 86 ILE A C 1
ATOM 649 O O . ILE A 1 94 ? 33.494 30.508 -0.742 1.00 15.21 86 ILE A O 1
ATOM 654 N N . PHE A 1 95 ? 32.742 31.436 1.167 1.00 15.76 87 PHE A N 1
ATOM 655 C CA . PHE A 1 95 ? 33.978 31.153 1.887 1.00 15.76 87 PHE A CA 1
ATOM 656 C C . PHE A 1 95 ? 33.829 29.989 2.810 1.00 15.93 87 PHE A C 1
ATOM 657 O O . PHE A 1 95 ? 32.819 29.859 3.515 1.00 15.61 87 PHE A O 1
ATOM 665 N N . LEU A 1 96 ? 34.902 29.187 2.838 1.00 16.03 88 LEU A N 1
ATOM 666 C CA . LEU A 1 96 ? 35.020 28.097 3.753 1.00 16.67 88 LEU A CA 1
ATOM 667 C C . LEU A 1 96 ? 36.370 28.115 4.446 1.00 17.08 88 LEU A C 1
ATOM 668 O O . LEU A 1 96 ? 37.259 28.779 3.991 1.00 16.54 88 LEU A O 1
ATOM 673 N N . LYS A 1 97 ? 36.440 27.527 5.612 1.00 18.27 89 LYS A N 1
ATOM 674 C CA . LYS A 1 97 ? 37.702 27.373 6.271 1.00 19.38 89 LYS A CA 1
ATOM 675 C C . LYS A 1 97 ? 38.079 25.923 6.530 1.00 19.41 89 LYS A C 1
ATOM 676 O O . LYS A 1 97 ? 37.226 25.076 6.780 1.00 19.41 89 LYS A O 1
ATOM 682 N N . ALA A 1 98 ? 39.386 25.660 6.480 1.00 19.33 90 ALA A N 1
ATOM 683 C CA . ALA A 1 98 ? 39.858 24.333 6.792 1.00 20.15 90 ALA A CA 1
ATOM 684 C C . ALA A 1 98 ? 41.299 24.369 7.235 1.00 21.25 90 ALA A C 1
ATOM 685 O O . ALA A 1 98 ? 42.078 25.240 6.808 1.00 20.30 90 ALA A O 1
ATOM 687 N N . HIS A 1 99 ? 41.650 23.419 8.090 1.00 22.67 91 HIS A N 1
ATOM 688 C CA . HIS A 1 99 ? 43.061 23.169 8.382 1.00 24.20 91 HIS A CA 1
ATOM 689 C C . HIS A 1 99 ? 43.642 22.237 7.343 1.00 24.39 91 HIS A C 1
ATOM 690 O O . HIS A 1 99 ? 42.973 21.290 6.906 1.00 25.19 91 HIS A O 1
ATOM 697 N N . CYS A 1 100 ? 44.848 22.550 6.890 1.00 24.34 92 CYS A N 1
ATOM 698 C CA . CYS A 1 100 ? 45.595 21.616 6.052 1.00 25.05 92 CYS A CA 1
ATOM 699 C C . CYS A 1 100 ? 46.360 20.570 6.880 1.00 26.40 92 CYS A C 1
ATOM 700 O O . CYS A 1 100 ? 46.776 20.817 8.002 1.00 26.75 92 CYS A O 1
ATOM 703 N N . LEU A 1 101 ? 46.561 19.420 6.264 1.00 26.63 93 LEU A N 1
ATOM 704 C CA . LEU A 1 101 ? 47.165 18.244 6.884 1.00 28.31 93 LEU A CA 1
ATOM 705 C C . LEU A 1 101 ? 48.648 18.070 6.549 1.00 28.70 93 LEU A C 1
ATOM 706 O O . LEU A 1 101 ? 49.331 17.226 7.134 1.00 31.28 93 LEU A O 1
ATOM 711 N N . ASN A 1 102 ? 49.156 18.833 5.594 1.00 27.13 94 ASN A N 1
ATOM 712 C CA . ASN A 1 102 ? 50.473 18.593 5.037 1.00 27.28 94 ASN A CA 1
ATOM 713 C C . ASN A 1 102 ? 51.117 19.930 4.699 1.00 26.75 94 ASN A C 1
ATOM 714 O O . ASN A 1 102 ? 51.591 20.115 3.593 1.00 25.95 94 ASN A O 1
ATOM 719 N N . GLU A 1 103 ? 51.110 20.858 5.651 1.00 27.33 95 GLU A N 1
ATOM 720 C CA . GLU A 1 103 ? 51.544 22.221 5.356 1.00 27.19 95 GLU A CA 1
ATOM 721 C C . GLU A 1 103 ? 52.960 22.314 4.796 1.00 27.43 95 GLU A C 1
ATOM 722 O O . GLU A 1 103 ? 53.256 23.230 4.021 1.00 26.20 95 GLU A O 1
ATOM 728 N N . HIS A 1 104 ? 53.858 21.384 5.153 1.00 29.41 96 HIS A N 1
ATOM 729 C CA . HIS A 1 104 ? 55.215 21.462 4.622 1.00 30.13 96 HIS A CA 1
ATOM 730 C C . HIS A 1 104 ? 55.352 21.110 3.156 1.00 28.57 96 HIS A C 1
ATOM 731 O O . HIS A 1 104 ? 56.420 21.353 2.585 1.00 28.49 96 HIS A O 1
ATOM 738 N N . GLU A 1 105 ? 54.275 20.591 2.551 1.00 26.92 97 GLU A N 1
ATOM 739 C CA . GLU A 1 105 ? 54.264 20.262 1.135 1.00 26.13 97 GLU A CA 1
ATOM 740 C C . GLU A 1 105 ? 53.733 21.429 0.289 1.00 24.21 97 GLU A C 1
ATOM 741 O O . GLU A 1 105 ? 53.536 21.272 -0.899 1.00 23.86 97 GLU A O 1
ATOM 747 N N . LEU A 1 106 ? 53.522 22.600 0.879 1.00 23.02 98 LEU A N 1
ATOM 748 C CA . LEU A 1 106 ? 53.076 23.759 0.132 1.00 21.52 98 LEU A CA 1
ATOM 749 C C . LEU A 1 106 ? 53.943 23.972 -1.091 1.00 22.25 98 LEU A C 1
ATOM 750 O O . LEU A 1 106 ? 55.190 23.997 -0.981 1.00 22.15 98 LEU A O 1
ATOM 755 N N . GLN A 1 107 ? 53.301 24.059 -2.259 1.00 22.34 99 GLN A N 1
ATOM 756 C CA . GLN A 1 107 ? 53.997 24.413 -3.502 1.00 23.32 99 GLN A CA 1
ATOM 757 C C . GLN A 1 107 ? 53.138 25.382 -4.263 1.00 22.03 99 GLN A C 1
ATOM 758 O O . GLN A 1 107 ? 51.903 25.268 -4.242 1.00 21.04 99 GLN A O 1
ATOM 764 N N . ASN A 1 108 ? 53.779 26.319 -4.955 1.00 21.43 100 ASN A N 1
ATOM 765 C CA . ASN A 1 108 ? 53.031 27.213 -5.845 1.00 20.77 100 ASN A CA 1
ATOM 766 C C . ASN A 1 108 ? 52.806 26.530 -7.195 1.00 21.56 100 ASN A C 1
ATOM 767 O O . ASN A 1 108 ? 53.682 26.578 -8.106 1.00 21.83 100 ASN A O 1
ATOM 772 N N . LEU A 1 109 ? 51.648 25.901 -7.339 1.00 22.02 101 LEU A N 1
ATOM 773 C CA . LEU A 1 109 ? 51.353 25.181 -8.531 1.00 24.06 101 LEU A CA 1
ATOM 774 C C . LEU A 1 109 ? 50.802 25.989 -9.681 1.00 25.65 101 LEU A C 1
ATOM 775 O O . LEU A 1 109 ? 50.669 25.449 -10.765 1.00 28.22 101 LEU A O 1
ATOM 780 N N . GLU A 1 110 ? 50.465 27.257 -9.465 1.00 26.78 102 GLU A N 1
ATOM 781 C CA . GLU A 1 110 ? 50.005 28.152 -10.549 1.00 27.97 102 GLU A CA 1
ATOM 782 C C . GLU A 1 110 ? 50.832 29.437 -10.520 1.00 27.25 102 GLU A C 1
ATOM 783 O O . GLU A 1 110 ? 50.324 30.534 -10.223 1.00 25.40 102 GLU A O 1
ATOM 789 N N . PRO A 1 111 ? 52.129 29.299 -10.823 1.00 27.06 103 PRO A N 1
ATOM 790 C CA . PRO A 1 111 ? 53.009 30.465 -10.656 1.00 27.34 103 PRO A CA 1
ATOM 791 C C . PRO A 1 111 ? 52.792 31.602 -11.644 1.00 28.12 103 PRO A C 1
ATOM 792 O O . PRO A 1 111 ? 53.297 32.698 -11.425 1.00 27.45 103 PRO A O 1
ATOM 796 N N . HIS A 1 112 ? 52.028 31.360 -12.703 1.00 29.17 104 HIS A N 1
ATOM 797 C CA . HIS A 1 112 ? 51.631 32.465 -13.582 1.00 30.59 104 HIS A CA 1
ATOM 798 C C . HIS A 1 112 ? 50.442 33.227 -13.079 1.00 29.75 104 HIS A C 1
ATOM 799 O O . HIS A 1 112 ? 50.207 34.339 -13.527 1.00 31.04 104 HIS A O 1
ATOM 806 N N . LYS A 1 113 ? 49.711 32.656 -12.135 1.00 28.68 105 LYS A N 1
ATOM 807 C CA . LYS A 1 113 ? 48.597 33.343 -11.529 1.00 27.60 105 LYS A CA 1
ATOM 808 C C . LYS A 1 113 ? 49.009 33.982 -10.215 1.00 26.36 105 LYS A C 1
ATOM 809 O O . LYS A 1 113 ? 48.580 35.105 -9.900 1.00 27.57 105 LYS A O 1
ATOM 811 N N . VAL A 1 114 ? 49.806 33.284 -9.427 1.00 23.52 106 VAL A N 1
ATOM 812 C CA . VAL A 1 114 ? 50.160 33.765 -8.097 1.00 21.81 106 VAL A CA 1
ATOM 813 C C . VAL A 1 114 ? 51.680 33.908 -8.014 1.00 21.55 106 VAL A C 1
ATOM 814 O O . VAL A 1 114 ? 52.419 32.984 -8.350 1.00 21.11 106 VAL A O 1
ATOM 818 N N . GLU A 1 115 ? 52.144 35.047 -7.549 1.00 21.12 107 GLU A N 1
ATOM 819 C CA . GLU A 1 115 ? 53.594 35.254 -7.398 1.00 21.52 107 GLU A CA 1
ATOM 820 C C . GLU A 1 115 ? 54.190 34.311 -6.358 1.00 20.98 107 GLU A C 1
ATOM 821 O O . GLU A 1 115 ? 55.192 33.597 -6.606 1.00 21.19 107 GLU A O 1
ATOM 827 N N . ASN A 1 116 ? 53.597 34.324 -5.168 1.00 19.93 108 ASN A N 1
ATOM 828 C CA . ASN A 1 116 ? 53.974 33.452 -4.097 1.00 19.80 108 ASN A CA 1
ATOM 829 C C . ASN A 1 116 ? 52.856 33.343 -3.067 1.00 19.10 108 ASN A C 1
ATOM 830 O O . ASN A 1 116 ? 52.026 34.204 -2.975 1.00 18.50 108 ASN A O 1
ATOM 835 N N . TRP A 1 117 ? 52.839 32.227 -2.350 1.00 19.21 109 TRP A N 1
ATOM 836 C CA . TRP A 1 117 ? 51.946 32.009 -1.223 1.00 18.96 109 TRP A CA 1
ATOM 837 C C . TRP A 1 117 ? 52.738 32.282 0.050 1.00 19.52 109 TRP A C 1
ATOM 838 O O . TRP A 1 117 ? 53.976 32.135 0.042 1.00 20.29 109 TRP A O 1
ATOM 849 N N . GLN A 1 118 ? 52.054 32.700 1.111 1.00 19.41 110 GLN A N 1
ATOM 850 C CA . GLN A 1 118 ? 52.659 32.822 2.436 1.00 20.05 110 GLN A CA 1
ATOM 851 C C . GLN A 1 118 ? 51.595 32.729 3.541 1.00 19.70 110 GLN A C 1
ATOM 852 O O . GLN A 1 118 ? 50.408 32.942 3.298 1.00 19.16 110 GLN A O 1
ATOM 858 N N . TRP A 1 119 ? 52.033 32.299 4.721 1.00 20.18 111 TRP A N 1
ATOM 859 C CA . TRP A 1 119 ? 51.193 32.205 5.931 1.00 20.16 111 TRP A CA 1
ATOM 860 C C . TRP A 1 119 ? 51.188 33.551 6.656 1.00 20.84 111 TRP A C 1
ATOM 861 O O . TRP A 1 119 ? 52.257 34.171 6.817 1.00 21.49 111 TRP A O 1
ATOM 872 N N . PHE A 1 120 ? 50.034 33.988 7.113 1.00 20.91 112 PHE A N 1
ATOM 873 C CA . PHE A 1 120 ? 49.858 35.267 7.820 1.00 21.51 112 PHE A CA 1
ATOM 874 C C . PHE A 1 120 ? 49.040 35.068 9.069 1.00 22.57 112 PHE A C 1
ATOM 875 O O . PHE A 1 120 ? 48.009 34.379 9.034 1.00 21.39 112 PHE A O 1
ATOM 883 N N . ALA A 1 121 ? 49.479 35.697 10.165 1.00 24.21 113 ALA A N 1
ATOM 884 C CA . ALA A 1 121 ? 48.693 35.731 11.374 1.00 25.82 113 ALA A CA 1
ATOM 885 C C . ALA A 1 121 ? 47.480 36.607 11.097 1.00 26.53 113 ALA A C 1
ATOM 886 O O . ALA A 1 121 ? 47.555 37.595 10.350 1.00 25.95 113 ALA A O 1
ATOM 888 N N . LEU A 1 122 ? 46.353 36.237 11.695 1.00 27.94 114 LEU A N 1
ATOM 889 C CA . LEU A 1 122 ? 45.136 36.986 11.517 1.00 29.40 114 LEU A CA 1
ATOM 890 C C . LEU A 1 122 ? 45.197 38.389 12.072 1.00 31.43 114 LEU A C 1
ATOM 891 O O . LEU A 1 122 ? 44.416 39.212 11.671 1.00 31.89 114 LEU A O 1
ATOM 896 N N . ASP A 1 123 ? 46.136 38.665 12.961 1.00 35.07 115 ASP A N 1
ATOM 897 C CA . ASP A 1 123 ? 46.331 40.029 13.464 1.00 37.23 115 ASP A CA 1
ATOM 898 C C . ASP A 1 123 ? 47.425 40.763 12.720 1.00 37.02 115 ASP A C 1
ATOM 899 O O . ASP A 1 123 ? 47.865 41.830 13.148 1.00 38.42 115 ASP A O 1
ATOM 904 N N . ASN A 1 124 ? 47.909 40.173 11.629 1.00 35.47 116 ASN A N 1
ATOM 905 C CA . ASN A 1 124 ? 48.942 40.766 10.823 1.00 34.14 116 ASN A CA 1
ATOM 906 C C . ASN A 1 124 ? 48.654 40.585 9.337 1.00 30.68 116 ASN A C 1
ATOM 907 O O . ASN A 1 124 ? 49.569 40.339 8.563 1.00 29.26 116 ASN A O 1
ATOM 912 N N . LEU A 1 125 ? 47.383 40.686 8.931 1.00 29.28 117 LEU A N 1
ATOM 913 C CA . LEU A 1 125 ? 47.042 40.556 7.521 1.00 27.43 117 LEU A CA 1
ATOM 914 C C . LEU A 1 125 ? 47.518 41.755 6.707 1.00 27.79 117 LEU A C 1
ATOM 915 O O . LEU A 1 125 ? 47.616 42.887 7.208 1.00 28.40 117 LEU A O 1
ATOM 920 N N . PRO A 1 126 ? 47.855 41.511 5.438 1.00 27.08 118 PRO A N 1
ATOM 921 C CA . PRO A 1 126 ? 48.144 42.643 4.563 1.00 27.21 118 PRO A CA 1
ATOM 922 C C . PRO A 1 126 ? 46.929 43.511 4.364 1.00 26.95 118 PRO A C 1
ATOM 923 O O . PRO A 1 126 ? 45.808 43.065 4.587 1.00 24.73 118 PRO A O 1
ATOM 927 N N . SER A 1 127 ? 47.151 44.765 3.975 1.00 27.76 119 SER A N 1
ATOM 928 C CA . SER A 1 127 ? 46.066 45.720 3.770 1.00 28.15 119 SER A CA 1
ATOM 929 C C . SER A 1 127 ? 45.343 45.559 2.478 1.00 26.96 119 SER A C 1
ATOM 930 O O . SER A 1 127 ? 44.134 45.804 2.403 1.00 28.25 119 SER A O 1
ATOM 933 N N . ASN A 1 128 ? 46.122 45.230 1.456 1.00 26.53 120 ASN A N 1
ATOM 934 C CA . ASN A 1 128 ? 45.695 45.142 0.076 1.00 26.05 120 ASN A CA 1
ATOM 935 C C . ASN A 1 128 ? 45.088 43.750 -0.224 1.00 23.72 120 ASN A C 1
ATOM 936 O O . ASN A 1 128 ? 45.672 42.930 -0.893 1.00 22.23 120 ASN A O 1
ATOM 941 N N . LEU A 1 129 ? 43.926 43.506 0.329 1.00 22.60 121 LEU A N 1
ATOM 942 C CA . LEU A 1 129 ? 43.252 42.247 0.151 1.00 21.29 121 LEU A CA 1
ATOM 943 C C . LEU A 1 129 ? 42.234 42.277 -1.008 1.00 21.31 121 LEU A C 1
ATOM 944 O O . LEU A 1 129 ? 41.517 43.266 -1.180 1.00 22.45 121 LEU A O 1
ATOM 949 N N . PHE A 1 130 ? 42.140 41.184 -1.748 1.00 21.28 122 PHE A N 1
ATOM 950 C CA . PHE A 1 130 ? 41.128 40.958 -2.788 1.00 21.72 122 PHE A CA 1
ATOM 951 C C . PHE A 1 130 ? 39.757 41.343 -2.174 1.00 20.75 122 PHE A C 1
ATOM 952 O O . PHE A 1 130 ? 39.512 41.037 -1.022 1.00 19.77 122 PHE A O 1
ATOM 960 N N . LEU A 1 131 ? 38.893 42.013 -2.948 1.00 20.46 123 LEU A N 1
ATOM 961 C CA . LEU A 1 131 ? 37.675 42.635 -2.407 1.00 20.35 123 LEU A CA 1
ATOM 962 C C . LEU A 1 131 ? 36.813 41.675 -1.549 1.00 19.21 123 LEU A C 1
ATOM 963 O O . LEU A 1 131 ? 36.434 41.978 -0.439 1.00 18.76 123 LEU A O 1
ATOM 968 N N . PRO A 1 132 ? 36.546 40.493 -2.065 1.00 18.71 124 PRO A N 1
ATOM 969 C CA . PRO A 1 132 ? 35.674 39.633 -1.256 1.00 18.24 124 PRO A CA 1
ATOM 970 C C . PRO A 1 132 ? 36.261 39.278 0.096 1.00 17.84 124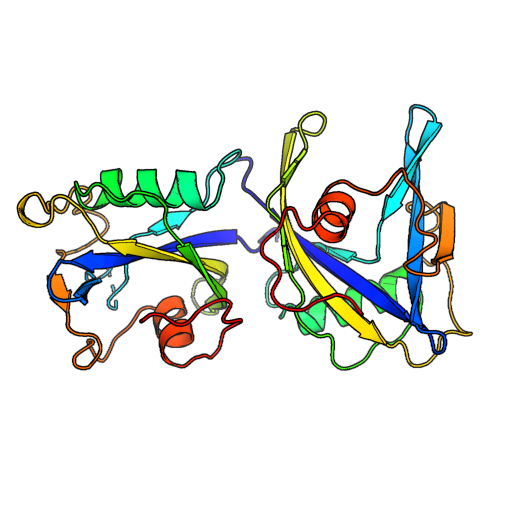 PRO A C 1
ATOM 971 O O . PRO A 1 132 ? 35.541 39.211 1.077 1.00 17.36 124 PRO A O 1
ATOM 975 N N . LEU A 1 133 ? 37.585 39.066 0.153 1.00 18.23 125 LEU A N 1
ATOM 976 C CA . LEU A 1 133 ? 38.277 38.762 1.388 1.00 18.69 125 LEU A CA 1
ATOM 977 C C . LEU A 1 133 ? 38.264 39.996 2.298 1.00 19.28 125 LEU A C 1
ATOM 978 O O . LEU A 1 133 ? 38.041 39.864 3.488 1.00 19.55 125 LEU A O 1
ATOM 983 N N . LYS A 1 134 ? 38.535 41.173 1.736 1.00 20.21 126 LYS A N 1
ATOM 984 C CA . LYS A 1 134 ? 38.438 42.426 2.476 1.00 21.71 126 LYS A CA 1
ATOM 985 C C . LYS A 1 134 ? 37.068 42.537 3.150 1.00 22.23 126 LYS A C 1
ATOM 986 O O . LYS A 1 134 ? 36.990 42.868 4.333 1.00 22.59 126 LYS A O 1
ATOM 992 N N . ARG A 1 135 ? 36.017 42.248 2.392 1.00 22.26 127 ARG A N 1
ATOM 993 C CA . ARG A 1 135 ? 34.662 42.287 2.922 1.00 23.44 127 ARG A CA 1
ATOM 994 C C . ARG A 1 135 ? 34.462 41.316 4.059 1.00 22.51 127 ARG A C 1
ATOM 995 O O . ARG A 1 135 ? 33.828 41.636 5.087 1.00 23.09 127 ARG A O 1
ATOM 1003 N N . LEU A 1 136 ? 34.975 40.106 3.869 1.00 21.83 128 LEU A N 1
ATOM 1004 C CA . LEU A 1 136 ? 34.926 39.136 4.914 1.00 21.67 128 LEU A CA 1
ATOM 1005 C C . LEU A 1 136 ? 35.644 39.613 6.190 1.00 23.18 128 LEU A C 1
ATOM 1006 O O . LEU A 1 136 ? 35.108 39.558 7.307 1.00 23.59 128 LEU A O 1
ATOM 1011 N N . ILE A 1 137 ? 36.883 40.069 6.028 1.00 23.72 129 ILE A N 1
ATOM 1012 C CA . ILE A 1 137 ? 37.661 40.536 7.195 1.00 25.31 129 ILE A CA 1
ATOM 1013 C C . ILE A 1 137 ? 36.990 41.704 7.961 1.00 27.02 129 ILE A C 1
ATOM 1014 O O . ILE A 1 137 ? 36.982 41.720 9.177 1.00 27.42 129 ILE A O 1
ATOM 1019 N N . GLU A 1 138 ? 36.349 42.616 7.244 1.00 27.36 130 GLU A N 1
ATOM 1020 C CA . GLU A 1 138 ? 35.720 43.771 7.873 1.00 29.22 130 GLU A CA 1
ATOM 1021 C C . GLU A 1 138 ? 34.260 43.484 8.140 1.00 29.08 130 GLU A C 1
ATOM 1022 O O . GLU A 1 138 ? 33.471 44.383 8.406 1.00 30.47 130 GLU A O 1
ATOM 1028 N N . LYS A 1 139 ? 33.912 42.205 8.088 1.00 28.37 131 LYS A N 1
ATOM 1029 C CA . LYS A 1 139 ? 32.544 41.717 8.304 1.00 29.07 131 LYS A CA 1
ATOM 1030 C C . LYS A 1 139 ? 31.431 42.432 7.503 1.00 28.16 131 LYS A C 1
ATOM 1031 O O . LYS A 1 139 ? 30.290 42.545 7.984 1.00 28.63 131 LYS A O 1
ATOM 1037 N N . LYS A 1 140 ? 31.734 42.891 6.296 1.00 26.53 132 LYS A N 1
ATOM 1038 C CA . LYS A 1 140 ? 30.715 43.360 5.338 1.00 26.29 132 LYS A CA 1
ATOM 1039 C C . LYS A 1 140 ? 30.288 42.195 4.472 1.00 24.98 132 LYS A C 1
ATOM 1040 O O . LYS A 1 140 ? 30.576 42.137 3.251 1.00 24.63 132 LYS A O 1
ATOM 1046 N N . CYS A 1 141 ? 29.617 41.230 5.104 1.00 24.16 133 CYS A N 1
ATOM 1047 C CA . CYS A 1 141 ? 29.247 39.983 4.439 1.00 22.93 133 CYS A CA 1
ATOM 1048 C C . CYS A 1 141 ? 28.150 39.335 5.267 1.00 22.23 133 CYS A C 1
ATOM 1049 O O . CYS A 1 141 ? 27.733 39.899 6.269 1.00 22.93 133 CYS A O 1
ATOM 1052 N N . TYR A 1 142 ? 27.684 38.169 4.846 1.00 21.24 134 TYR A N 1
ATOM 1053 C CA . TYR A 1 142 ? 26.735 37.380 5.633 1.00 21.17 134 TYR A CA 1
ATOM 1054 C C . TYR A 1 142 ? 27.569 36.302 6.355 1.00 21.66 134 TYR A C 1
ATOM 1055 O O . TYR A 1 142 ? 27.947 35.283 5.760 1.00 20.38 134 TYR A O 1
ATOM 1064 N N . LEU A 1 143 ? 27.877 36.552 7.625 1.00 23.24 135 LEU A N 1
ATOM 1065 C CA . LEU A 1 143 ? 28.919 35.806 8.354 1.00 24.42 135 LEU A CA 1
ATOM 1066 C C . LEU A 1 143 ? 28.234 34.760 9.212 1.00 25.77 135 LEU A C 1
ATOM 1067 O O . LEU A 1 143 ? 27.434 35.080 10.112 1.00 27.73 135 LEU A O 1
ATOM 1072 N N . TYR A 1 144 ? 28.463 33.507 8.873 1.00 26.32 136 TYR A N 1
ATOM 1073 C CA . TYR A 1 144 ? 27.894 32.364 9.601 1.00 27.89 136 TYR A CA 1
ATOM 1074 C C . TYR A 1 144 ? 28.661 32.089 10.891 1.00 29.98 136 TYR A C 1
ATOM 1075 O O . TYR A 1 144 ? 28.056 31.844 11.932 1.00 31.64 136 TYR A O 1
ATOM 1084 N N . LYS A 1 145 ? 29.987 32.091 10.775 1.00 31.64 137 LYS A N 1
ATOM 1085 C CA . LYS A 1 145 ? 30.931 31.750 11.869 1.00 33.27 137 LYS A CA 1
ATOM 1086 C C . LYS A 1 145 ? 32.127 32.693 11.851 1.00 33.66 137 LYS A C 1
ATOM 1087 O O . LYS A 1 145 ? 32.617 33.086 10.783 1.00 32.19 137 LYS A O 1
ATOM 1089 N N . GLU A 1 146 ? 32.641 33.035 13.028 1.00 36.24 138 GLU A N 1
ATOM 1090 C CA . GLU A 1 146 ? 33.835 33.881 13.095 1.00 36.79 138 GLU A CA 1
ATOM 1091 C C . GLU A 1 146 ? 34.985 33.042 12.538 1.00 35.84 138 GLU A C 1
ATOM 1092 O O . GLU A 1 146 ? 34.952 31.810 12.615 1.00 36.18 138 GLU A O 1
ATOM 1098 N N . ILE A 1 147 ? 35.952 33.706 11.921 1.00 36.09 139 ILE A N 1
ATOM 1099 C CA . ILE A 1 147 ? 37.097 33.044 11.307 1.00 36.50 139 ILE A CA 1
ATOM 1100 C C . ILE A 1 147 ? 37.948 32.247 12.318 1.00 37.38 139 ILE A C 1
ATOM 1101 O O . ILE A 1 147 ? 38.430 31.157 11.999 1.00 38.60 139 ILE A O 1
ATOM 1106 N N . ILE A 1 148 ? 38.147 32.815 13.508 1.00 37.29 140 ILE A N 1
ATOM 1107 C CA . ILE A 1 148 ? 39.020 32.228 14.543 1.00 39.74 140 ILE A CA 1
ATOM 1108 C C . ILE A 1 148 ? 38.537 30.855 14.970 1.00 40.42 140 ILE A C 1
ATOM 1109 O O . ILE A 1 148 ? 37.368 30.712 15.334 1.00 42.88 140 ILE A O 1
ATOM 1111 N N . MET B 1 9 ? 29.328 22.468 -24.011 1.00 49.17 1 MET B N 1
ATOM 1112 C CA . MET B 1 9 ? 30.187 22.206 -22.836 1.00 47.05 1 MET B CA 1
ATOM 1113 C C . MET B 1 9 ? 29.759 23.192 -21.732 1.00 44.12 1 MET B C 1
ATOM 1114 O O . MET B 1 9 ? 29.089 22.772 -20.809 1.00 43.73 1 MET B O 1
ATOM 1116 N N . ILE B 1 10 ? 30.071 24.492 -21.867 1.00 42.91 2 ILE B N 1
ATOM 1117 C CA . ILE B 1 10 ? 29.937 25.482 -20.759 1.00 40.01 2 I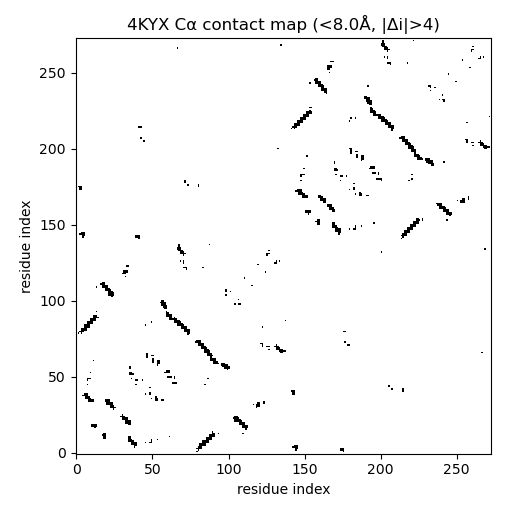LE B CA 1
ATOM 1118 C C . ILE B 1 10 ? 28.599 25.418 -20.053 1.00 37.52 2 ILE B C 1
ATOM 1119 O O . ILE B 1 10 ? 27.562 25.584 -20.682 1.00 35.98 2 ILE B O 1
ATOM 1121 N N . ASN B 1 11 ? 28.627 25.164 -18.744 1.00 34.81 3 ASN B N 1
ATOM 1122 C CA . ASN B 1 11 ? 27.405 25.087 -17.969 1.00 33.54 3 ASN B CA 1
ATOM 1123 C C . ASN B 1 11 ? 27.646 25.564 -16.534 1.00 31.26 3 ASN B C 1
ATOM 1124 O O . ASN B 1 11 ? 27.782 24.763 -15.615 1.00 32.96 3 ASN B O 1
ATOM 1129 N N . HIS B 1 12 ? 27.720 26.870 -16.339 1.00 29.38 4 HIS B N 1
ATOM 1130 C CA . HIS B 1 12 ? 28.100 27.398 -15.051 1.00 27.13 4 HIS B CA 1
ATOM 1131 C C . HIS B 1 12 ? 26.940 27.220 -14.068 1.00 24.57 4 HIS B C 1
ATOM 1132 O O . HIS B 1 12 ? 25.768 27.379 -14.458 1.00 23.84 4 HIS B O 1
ATOM 1139 N N . PRO B 1 13 ? 27.232 26.878 -12.811 1.00 22.20 5 PRO B N 1
ATOM 1140 C CA . PRO B 1 13 ? 26.197 27.043 -11.744 1.00 20.89 5 PRO B CA 1
ATOM 1141 C C . PRO B 1 13 ? 25.613 28.480 -11.750 1.00 20.79 5 PRO B C 1
ATOM 1142 O O . PRO B 1 13 ? 26.329 29.469 -11.934 1.00 19.83 5 PRO B O 1
ATOM 1146 N N . ARG B 1 14 ? 24.324 28.553 -11.572 1.00 20.90 6 ARG B N 1
ATOM 1147 C CA . ARG B 1 14 ? 23.617 29.788 -11.624 1.00 22.16 6 ARG B CA 1
ATOM 1148 C C . ARG B 1 14 ? 23.130 30.154 -10.237 1.00 21.18 6 ARG B C 1
ATOM 1149 O O . ARG B 1 14 ? 22.855 29.275 -9.426 1.00 21.27 6 ARG B O 1
ATOM 1157 N N . ILE B 1 15 ? 22.853 31.440 -10.016 1.00 20.24 7 ILE B N 1
ATOM 1158 C CA . ILE B 1 15 ? 22.392 31.884 -8.722 1.00 19.58 7 ILE B CA 1
ATOM 1159 C C . ILE B 1 15 ? 20.902 32.186 -8.810 1.00 18.73 7 ILE B C 1
ATOM 1160 O O . ILE B 1 15 ? 20.504 33.039 -9.608 1.00 18.62 7 ILE B O 1
ATOM 1165 N N . GLY B 1 16 ? 20.125 31.540 -7.943 1.00 17.61 8 GLY B N 1
ATOM 1166 C CA . GLY B 1 16 ? 18.702 31.881 -7.730 1.00 17.38 8 GLY B CA 1
ATOM 1167 C C . GLY B 1 16 ? 18.422 32.485 -6.385 1.00 17.00 8 GLY B C 1
ATOM 1168 O O . GLY B 1 16 ? 19.144 32.261 -5.439 1.00 16.66 8 GLY B O 1
ATOM 1169 N N . ILE B 1 17 ? 17.406 33.339 -6.344 1.00 17.31 9 ILE B N 1
ATOM 1170 C CA . ILE B 1 17 ? 16.898 33.985 -5.149 1.00 17.71 9 ILE B CA 1
ATOM 1171 C C . ILE B 1 17 ? 15.528 33.366 -4.856 1.00 17.20 9 ILE B C 1
ATOM 1172 O O . ILE B 1 17 ? 14.703 33.238 -5.751 1.00 18.43 9 ILE B O 1
ATOM 1177 N N . GLY B 1 18 ? 15.303 32.952 -3.614 1.00 16.33 10 GLY B N 1
ATOM 1178 C CA . GLY B 1 18 ? 13.995 32.504 -3.120 1.00 15.39 10 GLY B CA 1
ATOM 1179 C C . GLY B 1 18 ? 13.560 33.428 -1.982 1.00 14.82 10 GLY B C 1
ATOM 1180 O O . GLY B 1 18 ? 14.352 33.770 -1.103 1.00 14.67 10 GLY B O 1
ATOM 1181 N N . ILE B 1 19 ? 12.326 33.882 -2.022 1.00 14.42 11 ILE B N 1
ATOM 1182 C CA . ILE B 1 19 ? 11.789 34.681 -0.944 1.00 14.28 11 ILE B CA 1
ATOM 1183 C C . ILE B 1 19 ? 10.639 33.970 -0.275 1.00 14.34 11 ILE B C 1
ATOM 1184 O O . ILE B 1 19 ? 9.622 33.652 -0.907 1.00 13.94 11 ILE B O 1
ATOM 1189 N N . LEU B 1 20 ? 10.766 33.806 1.035 1.00 14.65 12 LEU B N 1
ATOM 1190 C CA . LEU B 1 20 ? 9.682 33.347 1.869 1.00 15.11 12 LEU B CA 1
ATOM 1191 C C . LEU B 1 20 ? 8.937 34.580 2.325 1.00 14.91 12 LEU B C 1
ATOM 1192 O O . LEU B 1 20 ? 9.410 35.305 3.197 1.00 14.95 12 LEU B O 1
ATOM 1197 N N . ILE B 1 21 ? 7.775 34.797 1.732 1.00 14.86 13 ILE B N 1
ATOM 1198 C CA . ILE B 1 21 ? 6.965 35.952 2.002 1.00 14.96 13 ILE B CA 1
ATOM 1199 C C . ILE B 1 21 ? 5.911 35.541 3.043 1.00 15.57 13 ILE B C 1
ATOM 1200 O O . ILE B 1 21 ? 5.139 34.600 2.820 1.00 15.18 13 ILE B O 1
ATOM 1205 N N . PHE B 1 22 ? 5.890 36.259 4.164 1.00 16.24 14 PHE B N 1
ATOM 1206 C CA . PHE B 1 22 ? 4.947 35.980 5.220 1.00 17.03 14 PHE B CA 1
ATOM 1207 C C . PHE B 1 22 ? 3.846 36.991 5.263 1.00 17.19 14 PHE B C 1
ATOM 1208 O O . PHE B 1 22 ? 4.058 38.200 4.983 1.00 16.74 14 PHE B O 1
ATOM 1216 N N . ASN B 1 23 ? 2.651 36.519 5.645 1.00 17.52 15 ASN B N 1
ATOM 1217 C CA . ASN B 1 23 ? 1.534 37.413 5.876 1.00 18.24 15 ASN B CA 1
ATOM 1218 C C . ASN B 1 23 ? 1.338 37.652 7.390 1.00 19.47 15 ASN B C 1
ATOM 1219 O O . ASN B 1 23 ? 2.083 37.154 8.200 1.00 19.37 15 ASN B O 1
ATOM 1224 N N . ASN B 1 24 ? 0.306 38.394 7.753 1.00 20.57 16 ASN B N 1
ATOM 1225 C CA . ASN B 1 24 ? 0.076 38.743 9.143 1.00 22.39 16 ASN B CA 1
ATOM 1226 C C . ASN B 1 24 ? -0.231 37.554 10.024 1.00 23.78 16 ASN B C 1
ATOM 1227 O O . ASN B 1 24 ? -0.080 37.657 11.243 1.00 24.61 16 ASN B O 1
ATOM 1232 N N . ARG B 1 25 ? -0.720 36.470 9.406 1.00 24.30 17 ARG B N 1
ATOM 1233 C CA . ARG B 1 25 ? -0.921 35.189 10.086 1.00 25.39 17 ARG B CA 1
ATOM 1234 C C . ARG B 1 25 ? 0.325 34.300 10.181 1.00 24.22 17 ARG B C 1
ATOM 1235 O O . ARG B 1 25 ? 0.230 33.193 10.652 1.00 24.38 17 ARG B O 1
ATOM 1243 N N . ASN B 1 26 ? 1.494 34.785 9.723 1.00 23.44 18 ASN B N 1
ATOM 1244 C CA . ASN B 1 26 ? 2.736 34.013 9.632 1.00 22.82 18 ASN B CA 1
ATOM 1245 C C . ASN B 1 26 ? 2.680 32.797 8.700 1.00 21.20 18 ASN B C 1
ATOM 1246 O O . ASN B 1 26 ? 3.447 31.864 8.859 1.00 20.34 18 ASN B O 1
ATOM 1251 N N . GLU B 1 27 ? 1.786 32.860 7.725 1.00 19.76 19 GLU B N 1
ATOM 1252 C CA . GLU B 1 27 ? 1.701 31.893 6.635 1.00 18.90 19 GLU B CA 1
ATOM 1253 C C . GLU B 1 27 ? 2.669 32.370 5.541 1.00 17.52 19 GLU B C 1
ATOM 1254 O O . GLU B 1 27 ? 2.939 33.576 5.421 1.00 17.41 19 GLU B O 1
ATOM 1260 N N . ILE B 1 28 ? 3.168 31.433 4.762 1.00 16.65 20 ILE B N 1
ATOM 1261 C CA . ILE B 1 28 ? 4.044 31.731 3.638 1.00 15.87 20 ILE B CA 1
ATOM 1262 C C . ILE B 1 28 ? 3.315 31.527 2.321 1.00 15.45 20 ILE B C 1
ATOM 1263 O O . ILE B 1 28 ? 2.354 30.743 2.207 1.00 15.88 20 ILE B O 1
ATOM 1268 N N . LEU B 1 29 ? 3.820 32.217 1.309 1.00 15.05 21 LEU B N 1
ATOM 1269 C CA . LEU B 1 29 ? 3.187 32.251 0.019 1.00 14.88 21 LEU B CA 1
ATOM 1270 C C . LEU B 1 29 ? 3.876 31.237 -0.867 1.00 14.95 21 LEU B C 1
ATOM 1271 O O . LEU B 1 29 ? 5.088 31.233 -1.023 1.00 14.71 21 LEU B O 1
ATOM 1276 N N . LEU B 1 30 ? 3.112 30.346 -1.451 1.00 15.27 22 LEU B N 1
ATOM 1277 C CA . LEU B 1 30 ? 3.644 29.376 -2.402 1.00 15.47 22 LEU B CA 1
ATOM 1278 C C . LEU B 1 30 ? 2.704 29.295 -3.580 1.00 16.28 22 LEU B C 1
ATOM 1279 O O . LEU B 1 30 ? 1.492 29.479 -3.416 1.00 16.08 22 LEU B O 1
ATOM 1284 N N . GLY B 1 31 ? 3.222 28.887 -4.732 1.00 17.50 23 GLY B N 1
ATOM 1285 C CA . GLY B 1 31 ? 2.384 28.609 -5.910 1.00 19.10 23 GLY B CA 1
ATOM 1286 C C . GLY B 1 31 ? 2.899 27.423 -6.701 1.00 21.32 23 GLY B C 1
ATOM 1287 O O . GLY B 1 31 ? 4.100 27.222 -6.716 1.00 19.71 23 GLY B O 1
ATOM 1288 N N . LYS B 1 32 ? 2.007 26.689 -7.398 1.00 23.24 24 LYS B N 1
ATOM 1289 C CA . LYS B 1 32 ? 2.514 25.622 -8.299 1.00 26.89 24 LYS B CA 1
ATOM 1290 C C . LYS B 1 32 ? 3.296 26.169 -9.499 1.00 27.80 24 LYS B C 1
ATOM 1291 O O . LYS B 1 32 ? 2.824 27.018 -10.233 1.00 26.33 24 LYS B O 1
ATOM 1297 N N . ARG B 1 33 ? 4.516 25.688 -9.692 1.00 31.11 25 ARG B N 1
ATOM 1298 C CA . ARG B 1 33 ? 5.322 26.107 -10.814 1.00 34.76 25 ARG B CA 1
ATOM 1299 C C . ARG B 1 33 ? 4.743 25.584 -12.119 1.00 38.24 25 ARG B C 1
ATOM 1300 O O . ARG B 1 33 ? 4.212 24.491 -12.145 1.00 40.16 25 ARG B O 1
ATOM 1308 N N . ILE B 1 34 ? 4.799 26.409 -13.169 1.00 42.04 26 ILE B N 1
ATOM 1309 C CA . ILE B 1 34 ? 4.536 26.013 -14.579 1.00 43.96 26 ILE B CA 1
ATOM 1310 C C . ILE B 1 34 ? 3.252 26.606 -15.192 1.00 44.53 26 ILE B C 1
ATOM 1311 O O . ILE B 1 34 ? 2.580 27.493 -14.633 1.00 46.30 26 ILE B O 1
ATOM 1313 N N . SER B 1 41 ? 5.478 21.276 -8.853 1.00 30.09 33 SER B N 1
ATOM 1314 C CA . SER B 1 41 ? 5.787 21.430 -7.429 1.00 27.42 33 SER B CA 1
ATOM 1315 C C . SER B 1 41 ? 5.528 22.847 -6.917 1.00 24.78 33 SER B C 1
ATOM 1316 O O . SER B 1 41 ? 5.494 23.797 -7.689 1.00 25.95 33 SER B O 1
ATOM 1319 N N . TYR B 1 42 ? 5.353 22.986 -5.611 1.00 21.46 34 TYR B N 1
ATOM 1320 C CA . TYR B 1 42 ? 5.078 24.291 -5.021 1.00 19.36 34 TYR B CA 1
ATOM 1321 C C . TYR B 1 42 ? 6.390 25.014 -4.741 1.00 17.71 34 TYR B C 1
ATOM 1322 O O . TYR B 1 42 ? 7.323 24.443 -4.192 1.00 17.90 34 TYR B O 1
ATOM 1331 N N . ALA B 1 43 ? 6.454 26.286 -5.119 1.00 16.55 35 ALA B N 1
ATOM 1332 C CA . ALA B 1 43 ? 7.649 27.100 -4.958 1.00 15.69 35 ALA B CA 1
ATOM 1333 C C . ALA B 1 43 ? 7.305 28.469 -4.381 1.00 15.08 35 ALA B C 1
ATOM 1334 O O . ALA B 1 43 ? 6.204 28.937 -4.556 1.00 14.78 35 ALA B O 1
ATOM 1336 N N . PRO B 1 44 ? 8.286 29.114 -3.703 1.00 14.56 36 PRO B N 1
ATOM 1337 C CA . PRO B 1 44 ? 8.074 30.497 -3.263 1.00 14.38 36 PRO B CA 1
ATOM 1338 C C . PRO B 1 44 ? 8.296 31.454 -4.396 1.00 14.63 36 PRO B C 1
ATOM 1339 O O . PRO B 1 44 ? 8.717 31.062 -5.501 1.00 14.91 36 PRO B O 1
ATOM 1343 N N . ALA B 1 45 ? 8.154 32.752 -4.127 1.00 14.85 37 ALA B N 1
ATOM 1344 C CA . ALA B 1 45 ? 8.588 33.720 -5.109 1.00 15.32 37 ALA B CA 1
ATOM 1345 C C . ALA B 1 45 ? 10.088 33.654 -5.281 1.00 15.72 37 ALA B C 1
ATOM 1346 O O . ALA B 1 45 ? 10.820 33.178 -4.427 1.00 15.26 37 ALA B O 1
ATOM 1348 N N . GLY B 1 46 ? 10.541 34.140 -6.414 1.00 16.82 38 GLY B N 1
ATOM 1349 C CA . GLY B 1 46 ? 11.986 34.133 -6.646 1.00 18.08 38 GLY B CA 1
ATOM 1350 C C . GLY B 1 46 ? 12.287 33.979 -8.104 1.00 19.60 38 GLY B C 1
ATOM 1351 O O . GLY B 1 46 ? 11.398 33.821 -8.917 1.00 22.24 38 GLY B O 1
ATOM 1352 N N . GLY B 1 47 ? 13.557 33.968 -8.442 1.00 19.77 39 GLY B N 1
ATOM 1353 C CA . GLY B 1 47 ? 13.957 33.926 -9.829 1.00 21.02 39 GLY B CA 1
ATOM 1354 C C . GLY B 1 47 ? 15.451 34.184 -9.813 1.00 21.39 39 GLY B C 1
ATOM 1355 O O . GLY B 1 47 ? 16.089 34.105 -8.748 1.00 21.32 39 GLY B O 1
ATOM 1356 N N . HIS B 1 48 ? 16.004 34.511 -10.961 1.00 23.14 40 HIS B N 1
ATOM 1357 C CA . HIS B 1 48 ? 17.450 34.671 -11.087 1.00 24.46 40 HIS B CA 1
ATOM 1358 C C . HIS B 1 48 ? 17.976 35.987 -10.525 1.00 22.16 40 HIS B C 1
ATOM 1359 O O . HIS B 1 48 ? 17.421 36.999 -10.748 1.00 22.56 40 HIS B O 1
ATOM 1366 N N . LEU B 1 49 ? 19.125 35.971 -9.876 1.00 20.96 41 LEU B N 1
ATOM 1367 C CA . LEU B 1 49 ? 19.791 37.217 -9.504 1.00 20.12 41 LEU B CA 1
ATOM 1368 C C . LEU B 1 49 ? 20.320 37.868 -10.770 1.00 21.17 41 LEU B C 1
ATOM 1369 O O . LEU B 1 49 ? 21.031 37.225 -11.549 1.00 21.85 41 LEU B O 1
ATOM 1374 N N . GLU B 1 50 ? 20.047 39.149 -10.955 1.00 22.31 42 GLU B N 1
ATOM 1375 C CA . GLU B 1 50 ? 20.475 39.871 -12.130 1.00 23.95 42 GLU B CA 1
ATOM 1376 C C . GLU B 1 50 ? 21.797 40.561 -11.810 1.00 23.79 42 GLU B C 1
ATOM 1377 O O . GLU B 1 50 ? 22.073 40.885 -10.632 1.00 22.33 42 GLU B O 1
ATOM 1383 N N . PHE B 1 51 ? 22.631 40.710 -12.848 1.00 24.30 43 PHE B N 1
ATOM 1384 C CA . PHE B 1 51 ? 23.878 41.476 -12.761 1.00 24.76 43 PHE B CA 1
ATOM 1385 C C . PHE B 1 51 ? 23.732 42.799 -12.049 1.00 24.37 43 PHE B C 1
ATOM 1386 O O . PHE B 1 51 ? 22.893 43.597 -12.415 1.00 25.00 43 PHE B O 1
ATOM 1394 N N . GLY B 1 52 ? 24.582 43.033 -11.053 1.00 23.71 44 GLY B N 1
ATOM 1395 C CA . GLY B 1 52 ? 24.650 44.282 -10.299 1.00 23.90 44 GLY B CA 1
ATOM 1396 C C . GLY B 1 52 ? 23.755 44.361 -9.074 1.00 23.10 44 GLY B C 1
ATOM 1397 O O . GLY B 1 52 ? 23.849 45.342 -8.367 1.00 24.59 44 GLY B O 1
ATOM 1398 N N . GLU B 1 53 ? 22.860 43.390 -8.868 1.00 21.21 45 GLU B N 1
ATOM 1399 C CA . GLU B 1 53 ? 21.872 43.442 -7.765 1.00 20.15 45 GLU B CA 1
ATOM 1400 C C . GLU B 1 53 ? 22.410 42.906 -6.449 1.00 19.05 45 GLU B C 1
ATOM 1401 O O . GLU B 1 53 ? 23.096 41.890 -6.430 1.00 18.63 45 GLU B O 1
ATOM 1407 N N . THR B 1 54 ? 22.060 43.566 -5.351 1.00 18.70 46 THR B N 1
ATOM 1408 C CA . THR B 1 54 ? 22.165 42.938 -4.011 1.00 17.93 46 THR B CA 1
ATOM 1409 C C . THR B 1 54 ? 21.099 41.866 -3.842 1.00 17.05 46 THR B C 1
ATOM 1410 O O . THR B 1 54 ? 20.087 41.868 -4.605 1.00 16.46 46 THR B O 1
ATOM 1414 N N . PHE B 1 55 ? 21.287 40.919 -2.895 1.00 16.56 47 PHE B N 1
ATOM 1415 C CA . PHE B 1 55 ? 20.277 39.890 -2.652 1.00 16.06 47 PHE B CA 1
ATOM 1416 C C . PHE B 1 55 ? 18.919 40.538 -2.256 1.00 16.17 47 PHE B C 1
ATOM 1417 O O . PHE B 1 55 ? 17.882 40.097 -2.655 1.00 15.71 47 PHE B O 1
ATOM 1425 N N . GLU B 1 56 ? 18.980 41.634 -1.493 1.00 16.78 48 GLU B N 1
ATOM 1426 C CA . GLU B 1 56 ? 17.815 42.300 -0.977 1.00 16.99 48 GLU B CA 1
ATOM 1427 C C . GLU B 1 56 ? 17.092 43.041 -2.079 1.00 17.23 48 GLU B C 1
ATOM 1428 O O . GLU B 1 56 ? 15.863 43.004 -2.135 1.00 16.81 48 GLU B O 1
ATOM 1434 N N . GLU B 1 57 ? 17.844 43.740 -2.928 1.00 18.09 49 GLU B N 1
ATOM 1435 C CA . GLU B 1 57 ? 17.254 44.435 -4.105 1.00 18.81 49 GLU B CA 1
ATOM 1436 C C . GLU B 1 57 ? 16.504 43.457 -4.974 1.00 17.89 49 GLU B C 1
ATOM 1437 O O . GLU B 1 57 ? 15.394 43.734 -5.414 1.00 18.03 49 GLU B O 1
ATOM 1443 N N . CYS B 1 58 ? 17.154 42.327 -5.281 1.00 17.33 50 CYS B N 1
ATOM 1444 C CA . CYS B 1 58 ? 16.560 41.277 -6.087 1.00 17.04 50 CYS B CA 1
ATOM 1445 C C . CYS B 1 58 ? 15.303 40.786 -5.430 1.00 16.23 50 CYS B C 1
ATOM 1446 O O . CYS B 1 58 ? 14.247 40.716 -6.074 1.00 16.00 50 CYS B O 1
ATOM 1449 N N . ALA B 1 59 ? 15.368 40.485 -4.133 1.00 15.80 51 ALA B N 1
ATOM 1450 C CA . ALA B 1 59 ? 14.177 39.995 -3.399 1.00 15.55 51 ALA B CA 1
ATOM 1451 C C . ALA B 1 59 ? 12.991 40.959 -3.509 1.00 15.87 51 ALA B C 1
ATOM 1452 O O . ALA B 1 59 ? 11.834 40.539 -3.849 1.00 15.32 51 ALA B O 1
ATOM 1454 N N . ILE B 1 60 ? 13.230 42.246 -3.262 1.00 16.60 52 ILE B N 1
ATOM 1455 C CA . ILE B 1 60 ? 12.164 43.240 -3.267 1.00 17.15 52 ILE B CA 1
ATOM 1456 C C . ILE B 1 60 ? 11.508 43.317 -4.664 1.00 17.57 52 ILE B C 1
ATOM 1457 O O . ILE B 1 60 ? 10.271 43.292 -4.810 1.00 17.20 52 ILE B O 1
ATOM 1462 N N . ARG B 1 61 ? 12.357 43.362 -5.694 1.00 18.28 53 ARG B N 1
ATOM 1463 C CA . ARG B 1 61 ? 11.894 43.476 -7.067 1.00 19.04 53 ARG B CA 1
ATOM 1464 C C . ARG B 1 61 ? 11.088 42.252 -7.463 1.00 18.35 53 ARG B C 1
ATOM 1465 O O . ARG B 1 61 ? 10.004 42.410 -8.016 1.00 18.22 53 ARG B O 1
ATOM 1473 N N . GLU B 1 62 ? 11.664 41.060 -7.262 1.00 17.91 54 GLU B N 1
ATOM 1474 C CA . GLU B 1 62 ? 10.993 39.787 -7.632 1.00 17.94 54 GLU B CA 1
ATOM 1475 C C . GLU B 1 62 ? 9.653 39.623 -6.953 1.00 16.64 54 GLU B C 1
ATOM 1476 O O . GLU B 1 62 ? 8.698 39.217 -7.596 1.00 16.43 54 GLU B O 1
ATOM 1482 N N . VAL B 1 63 ? 9.582 39.961 -5.673 1.00 15.61 55 VAL B N 1
ATOM 1483 C CA . VAL B 1 63 ? 8.283 39.859 -4.951 1.00 15.16 55 VAL B CA 1
ATOM 1484 C C . VAL B 1 63 ? 7.255 40.821 -5.588 1.00 15.69 55 VAL B C 1
ATOM 1485 O O . VAL B 1 63 ? 6.124 40.415 -5.966 1.00 15.15 55 VAL B O 1
ATOM 1489 N N . LEU B 1 64 ? 7.667 42.047 -5.787 1.00 16.30 56 LEU B N 1
ATOM 1490 C CA . LEU B 1 64 ? 6.760 42.987 -6.451 1.00 17.64 56 LEU B CA 1
ATOM 1491 C C . LEU B 1 64 ? 6.326 42.529 -7.829 1.00 18.11 56 LEU B C 1
ATOM 1492 O O . LEU B 1 64 ? 5.139 42.589 -8.139 1.00 18.11 56 LEU B O 1
ATOM 1497 N N . GLU B 1 65 ? 7.272 42.107 -8.660 1.00 18.76 57 GLU B N 1
ATOM 1498 C CA . GLU B 1 65 ? 6.975 41.701 -10.038 1.00 20.04 57 GLU B CA 1
ATOM 1499 C C . GLU B 1 65 ? 6.148 40.425 -10.148 1.00 19.32 57 GLU B C 1
ATOM 1500 O O . GLU B 1 65 ? 5.394 40.256 -11.092 1.00 19.84 57 GLU B O 1
ATOM 1506 N N . GLU B 1 66 ? 6.235 39.558 -9.160 1.00 18.16 58 GLU B N 1
ATOM 1507 C CA . GLU B 1 66 ? 5.527 38.270 -9.243 1.00 17.70 58 GLU B CA 1
ATOM 1508 C C . GLU B 1 66 ? 4.226 38.206 -8.508 1.00 16.90 58 GLU B C 1
ATOM 1509 O O . GLU B 1 66 ? 3.339 37.454 -8.927 1.00 16.84 58 GLU B O 1
ATOM 1515 N N . THR B 1 67 ? 4.107 38.955 -7.424 1.00 16.29 59 THR B N 1
ATOM 1516 C CA . THR B 1 67 ? 2.982 38.839 -6.474 1.00 15.97 59 THR B CA 1
ATOM 1517 C C . THR B 1 67 ? 2.192 40.095 -6.208 1.00 16.21 59 THR B C 1
ATOM 1518 O O . THR B 1 67 ? 1.197 40.031 -5.505 1.00 16.04 59 THR B O 1
ATOM 1522 N N . ASN B 1 68 ? 2.672 41.219 -6.732 1.00 16.64 60 ASN B N 1
ATOM 1523 C CA . ASN B 1 68 ? 2.125 42.555 -6.447 1.00 17.24 60 ASN B CA 1
ATOM 1524 C C . ASN B 1 68 ? 2.363 43.049 -5.004 1.00 17.16 60 ASN B C 1
ATOM 1525 O O . ASN B 1 68 ? 1.851 44.119 -4.612 1.00 17.29 60 ASN B O 1
ATOM 1530 N N . LEU B 1 69 ? 3.202 42.350 -4.251 1.00 16.73 61 LEU B N 1
ATOM 1531 C CA . LEU B 1 69 ? 3.347 42.630 -2.820 1.00 16.80 61 LEU B CA 1
ATOM 1532 C C . LEU B 1 69 ? 4.617 43.451 -2.538 1.00 17.17 61 LEU B C 1
ATOM 1533 O O . LEU B 1 69 ? 5.638 43.360 -3.263 1.00 16.85 61 LEU B O 1
ATOM 1538 N N . ILE B 1 70 ? 4.485 44.360 -1.549 1.00 17.84 62 ILE B N 1
ATOM 1539 C CA . ILE B 1 70 ? 5.639 45.106 -1.034 1.00 18.46 62 ILE B CA 1
ATOM 1540 C C . ILE B 1 70 ? 6.213 44.403 0.187 1.00 18.03 62 ILE B C 1
ATOM 1541 O O . ILE B 1 70 ? 5.495 44.101 1.149 1.00 17.75 62 ILE B O 1
ATOM 1546 N N . ILE B 1 71 ? 7.516 44.226 0.154 1.00 17.82 63 ILE B N 1
ATOM 1547 C CA . ILE B 1 71 ? 8.311 43.777 1.326 1.00 18.05 63 ILE B CA 1
ATOM 1548 C C . ILE B 1 71 ? 9.398 44.787 1.516 1.00 18.79 63 ILE B C 1
ATOM 1549 O O . ILE B 1 71 ? 9.765 45.478 0.565 1.00 19.38 63 ILE B O 1
ATOM 1554 N N . GLU B 1 72 ? 9.865 44.909 2.755 1.00 19.71 64 GLU B N 1
ATOM 1555 C CA . GLU B 1 72 ? 11.019 45.741 3.097 1.00 20.65 64 GLU B CA 1
ATOM 1556 C C . GLU B 1 72 ? 12.000 44.937 3.903 1.00 20.42 64 GLU B C 1
ATOM 1557 O O . GLU B 1 72 ? 11.608 43.964 4.574 1.00 20.07 64 GLU B O 1
ATOM 1563 N N . ASN B 1 73 ? 13.268 45.345 3.897 1.00 20.35 65 ASN B N 1
ATOM 1564 C CA . ASN B 1 73 ? 14.297 44.739 4.747 1.00 20.80 65 ASN B CA 1
ATOM 1565 C C . ASN B 1 73 ? 14.280 43.210 4.775 1.00 19.99 65 ASN B C 1
ATOM 1566 O O . ASN B 1 73 ? 14.275 42.637 5.864 1.00 20.03 65 ASN B O 1
ATOM 1571 N N . PRO B 1 74 ? 14.298 42.563 3.579 1.00 19.26 66 PRO B N 1
ATOM 1572 C CA . PRO B 1 74 ? 14.319 41.126 3.547 1.00 18.60 66 PRO B CA 1
ATOM 1573 C C . PRO B 1 74 ? 15.560 40.629 4.277 1.00 18.54 66 PRO B C 1
ATOM 1574 O O . PRO B 1 74 ? 16.634 41.255 4.201 1.00 18.21 66 PRO B O 1
ATOM 1578 N N . GLN B 1 75 ? 15.394 39.554 5.033 1.00 18.59 67 GLN B N 1
ATOM 1579 C CA . GLN B 1 75 ? 16.456 38.994 5.841 1.00 19.50 67 GLN B CA 1
ATOM 1580 C C . GLN B 1 75 ? 17.039 37.748 5.171 1.00 18.69 67 GLN B C 1
ATOM 1581 O O . GLN B 1 75 ? 16.381 36.788 4.892 1.00 17.37 67 GLN B O 1
ATOM 1587 N N . PHE B 1 76 ? 18.333 37.738 4.948 1.00 18.81 68 PHE B N 1
ATOM 1588 C CA . PHE B 1 76 ? 18.968 36.548 4.394 1.00 18.80 68 PHE B CA 1
ATOM 1589 C C . PHE B 1 76 ? 18.843 35.368 5.360 1.00 18.62 68 PHE B C 1
ATOM 1590 O O . PHE B 1 76 ? 19.064 35.512 6.551 1.00 20.11 68 PHE B O 1
ATOM 1598 N N . ILE B 1 77 ? 18.477 34.179 4.912 1.00 17.66 69 ILE B N 1
ATOM 1599 C CA . ILE B 1 77 ? 18.333 33.085 5.847 1.00 17.97 69 ILE B CA 1
ATOM 1600 C C . ILE B 1 77 ? 19.087 31.806 5.552 1.00 17.35 69 ILE B C 1
ATOM 1601 O O . ILE B 1 77 ? 19.393 31.099 6.486 1.00 17.80 69 ILE B O 1
ATOM 1606 N N . ALA B 1 78 ? 19.418 31.528 4.287 1.00 16.23 70 ALA B N 1
ATOM 1607 C CA . ALA B 1 78 ? 20.056 30.275 3.966 1.00 15.67 70 ALA B CA 1
ATOM 1608 C C . ALA B 1 78 ? 20.585 30.233 2.534 1.00 15.08 70 ALA B C 1
ATOM 1609 O O . ALA B 1 78 ? 20.148 30.957 1.662 1.00 14.45 70 ALA B O 1
ATOM 1611 N N . VAL B 1 79 ? 21.471 29.288 2.309 1.00 15.20 71 VAL B N 1
ATOM 1612 C CA . VAL B 1 79 ? 22.003 28.948 0.969 1.00 15.06 71 VAL B CA 1
ATOM 1613 C C . VAL B 1 79 ? 21.748 27.472 0.753 1.00 15.23 71 VAL B C 1
ATOM 1614 O O . VAL B 1 79 ? 21.978 26.682 1.662 1.00 15.45 71 VAL B O 1
ATOM 1618 N N . THR B 1 80 ? 21.263 27.106 -0.421 1.00 15.44 72 THR B N 1
ATOM 1619 C CA . THR B 1 80 ? 21.180 25.676 -0.845 1.00 16.32 72 THR B CA 1
ATOM 1620 C C . THR B 1 80 ? 21.946 25.464 -2.111 1.00 17.22 72 THR B C 1
ATOM 1621 O O . THR B 1 80 ? 22.163 26.424 -2.873 1.00 17.38 72 THR B O 1
ATOM 1625 N N . ASN B 1 81 ? 22.382 24.222 -2.310 1.00 18.32 73 ASN B N 1
ATOM 1626 C CA . ASN B 1 81 ? 23.168 23.834 -3.464 1.00 19.74 73 ASN B CA 1
ATOM 1627 C C . ASN B 1 81 ? 22.473 22.693 -4.181 1.00 20.91 73 ASN B C 1
ATOM 1628 O O . ASN B 1 81 ? 22.425 21.589 -3.676 1.00 21.53 73 ASN B O 1
ATOM 1633 N N . ASP B 1 82 ? 21.851 22.994 -5.313 1.00 22.12 74 ASP B N 1
ATOM 1634 C CA . ASP B 1 82 ? 20.921 22.049 -5.921 1.00 23.99 74 ASP B CA 1
ATOM 1635 C C . ASP B 1 82 ? 21.373 21.692 -7.320 1.00 25.03 74 ASP B C 1
ATOM 1636 O O . ASP B 1 82 ? 21.411 22.528 -8.211 1.00 24.56 74 ASP B O 1
ATOM 1641 N N . ILE B 1 83 ? 21.698 20.434 -7.527 1.00 26.88 75 ILE B N 1
ATOM 1642 C CA . ILE B 1 83 ? 21.963 19.937 -8.845 1.00 30.13 75 ILE B CA 1
ATOM 1643 C C . ILE B 1 83 ? 20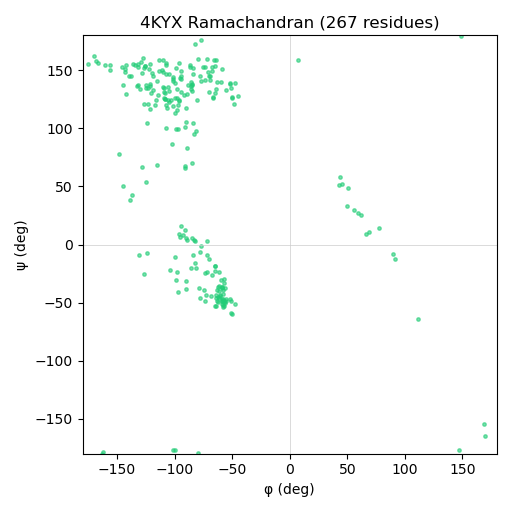.657 19.286 -9.336 1.00 33.70 75 ILE B C 1
ATOM 1644 O O . ILE B 1 83 ? 20.135 18.403 -8.644 1.00 34.20 75 ILE B O 1
ATOM 1649 N N . PHE B 1 84 ? 20.095 19.788 -10.452 1.00 34.05 76 PHE B N 1
ATOM 1650 C CA . PHE B 1 84 ? 18.958 19.142 -11.143 1.00 37.83 76 PHE B CA 1
ATOM 1651 C C . PHE B 1 84 ? 19.540 18.303 -12.283 1.00 41.84 76 PHE B C 1
ATOM 1652 O O . PHE B 1 84 ? 19.893 18.838 -13.334 1.00 41.97 76 PHE B O 1
ATOM 1660 N N . GLU B 1 85 ? 19.666 16.995 -12.051 1.00 45.46 77 GLU B N 1
ATOM 1661 C CA . GLU B 1 85 ? 20.370 16.087 -12.958 1.00 49.29 77 GLU B CA 1
ATOM 1662 C C . GLU B 1 85 ? 19.589 15.774 -14.246 1.00 50.84 77 GLU B C 1
ATOM 1663 O O . GLU B 1 85 ? 20.208 15.440 -15.253 1.00 55.59 77 GLU B O 1
ATOM 1665 N N . LYS B 1 86 ? 18.256 15.893 -14.219 1.00 50.23 78 LYS B N 1
ATOM 1666 C CA . LYS B 1 86 ? 17.434 15.726 -15.427 1.00 51.11 78 LYS B CA 1
ATOM 1667 C C . LYS B 1 86 ? 17.551 16.929 -16.370 1.00 49.08 78 LYS B C 1
ATOM 1668 O O . LYS B 1 86 ? 17.786 16.752 -17.567 1.00 52.27 78 LYS B O 1
ATOM 1670 N N . GLU B 1 87 ? 17.412 18.141 -15.843 1.00 44.33 79 GLU B N 1
ATOM 1671 C CA . GLU B 1 87 ? 17.509 19.350 -16.665 1.00 42.14 79 GLU B CA 1
ATOM 1672 C C . GLU B 1 87 ? 18.944 19.846 -16.870 1.00 40.95 79 GLU B C 1
ATOM 1673 O O . GLU B 1 87 ? 19.140 20.901 -17.461 1.00 41.17 79 GLU B O 1
ATOM 1675 N N . GLN B 1 88 ? 19.932 19.096 -16.391 1.00 40.62 80 GLN B N 1
ATOM 1676 C CA . GLN B 1 88 ? 21.331 19.510 -16.428 1.00 40.67 80 GLN B CA 1
ATOM 1677 C C . GLN B 1 88 ? 21.500 20.996 -16.033 1.00 37.02 80 GLN B C 1
ATOM 1678 O O . GLN B 1 88 ? 22.121 21.773 -16.755 1.00 38.30 80 GLN B O 1
ATOM 1684 N N . LYS B 1 89 ? 20.911 21.359 -14.892 1.00 32.99 81 LYS B N 1
ATOM 1685 C CA . LYS B 1 89 ? 20.984 22.706 -14.311 1.00 30.56 81 LYS B CA 1
ATOM 1686 C C . LYS B 1 89 ? 21.594 22.601 -12.921 1.00 28.10 81 LYS B C 1
ATOM 1687 O O . LYS B 1 89 ? 21.261 21.689 -12.174 1.00 28.12 81 LYS B O 1
ATOM 1689 N N . HIS B 1 90 ? 22.486 23.526 -12.565 1.00 24.77 82 HIS B N 1
ATOM 1690 C CA . HIS B 1 90 ? 23.023 23.559 -11.230 1.00 22.20 82 HIS B CA 1
ATOM 1691 C C . HIS B 1 90 ? 22.717 24.949 -10.691 1.00 20.83 82 HIS B C 1
ATOM 1692 O O . HIS B 1 90 ? 23.208 25.921 -11.230 1.00 20.27 82 HIS B O 1
ATOM 1699 N N . TYR B 1 91 ? 21.981 25.001 -9.595 1.00 20.42 83 TYR B N 1
ATOM 1700 C CA . TYR B 1 91 ? 21.613 26.249 -8.968 1.00 20.74 83 TYR B CA 1
ATOM 1701 C C . TYR B 1 91 ? 22.112 26.320 -7.539 1.00 18.72 83 TYR B C 1
ATOM 1702 O O . TYR B 1 91 ? 21.914 25.410 -6.754 1.00 17.95 83 TYR B O 1
ATOM 1711 N N . VAL B 1 92 ? 22.645 27.474 -7.209 1.00 17.25 84 VAL B N 1
ATOM 1712 C CA . VAL B 1 92 ? 22.875 27.859 -5.831 1.00 16.47 84 VAL B CA 1
ATOM 1713 C C . VAL B 1 92 ? 21.754 28.810 -5.457 1.00 15.84 84 VAL B C 1
ATOM 1714 O O . VAL B 1 92 ? 21.565 29.833 -6.111 1.00 15.48 84 VAL B O 1
ATOM 1718 N N . SER B 1 93 ? 20.959 28.431 -4.458 1.00 15.38 85 SER B N 1
ATOM 1719 C CA . SER B 1 93 ? 19.807 29.264 -4.112 1.00 15.31 85 SER B CA 1
ATOM 1720 C C . SER B 1 93 ? 20.080 30.030 -2.863 1.00 14.86 85 SER B C 1
ATOM 1721 O O . SER B 1 93 ? 20.592 29.472 -1.895 1.00 14.87 85 SER B O 1
ATOM 1724 N N . ILE B 1 94 ? 19.788 31.327 -2.909 1.00 14.78 86 ILE B N 1
ATOM 1725 C CA . ILE B 1 94 ? 19.857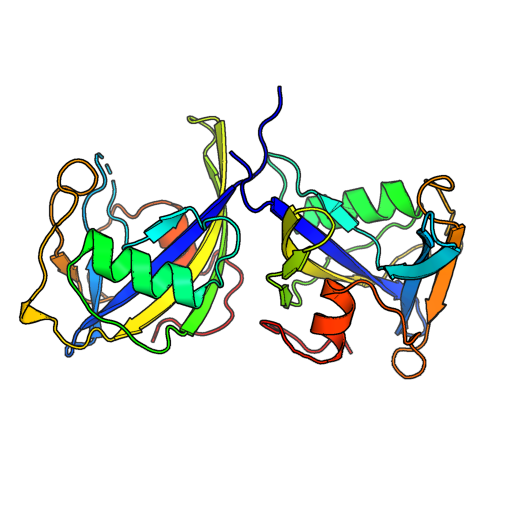 32.160 -1.771 1.00 14.94 86 ILE B CA 1
ATOM 1726 C C . ILE B 1 94 ? 18.433 32.468 -1.280 1.00 14.70 86 ILE B C 1
ATOM 1727 O O . ILE B 1 94 ? 17.632 33.013 -2.055 1.00 14.80 86 ILE B O 1
ATOM 1732 N N . PHE B 1 95 ? 18.137 32.148 -0.027 1.00 14.49 87 PHE B N 1
ATOM 1733 C CA . PHE B 1 95 ? 16.813 32.382 0.529 1.00 14.53 87 PHE B CA 1
ATOM 1734 C C . PHE B 1 95 ? 16.792 33.541 1.463 1.00 14.58 87 PHE B C 1
ATOM 1735 O O . PHE B 1 95 ? 17.716 33.733 2.253 1.00 14.54 87 PHE B O 1
ATOM 1743 N N . LEU B 1 96 ? 15.755 34.387 1.320 1.00 14.89 88 LEU B N 1
ATOM 1744 C CA . LEU B 1 96 ? 15.513 35.484 2.237 1.00 15.30 88 LEU B CA 1
ATOM 1745 C C . LEU B 1 96 ? 14.053 35.368 2.708 1.00 15.68 88 LEU B C 1
ATOM 1746 O O . LEU B 1 96 ? 13.273 34.704 2.070 1.00 15.08 88 LEU B O 1
ATOM 1751 N N . LYS B 1 97 ? 13.763 36.012 3.811 1.00 16.61 89 LYS B N 1
ATOM 1752 C CA . LYS B 1 97 ? 12.435 36.168 4.323 1.00 17.11 89 LYS B CA 1
ATOM 1753 C C . LYS B 1 97 ? 12.032 37.591 4.587 1.00 16.99 89 LYS B C 1
ATOM 1754 O O . LYS B 1 97 ? 12.855 38.471 4.827 1.00 17.05 89 LYS B O 1
ATOM 1760 N N . ALA B 1 98 ? 10.715 37.800 4.509 1.00 16.49 90 ALA B N 1
ATOM 1761 C CA . ALA B 1 98 ? 10.114 39.065 4.850 1.00 16.93 90 ALA B CA 1
ATOM 1762 C C . ALA B 1 98 ? 8.578 38.978 5.013 1.00 16.96 90 ALA B C 1
ATOM 1763 O O . ALA B 1 98 ? 7.932 38.127 4.452 1.00 16.51 90 ALA B O 1
ATOM 1765 N N . HIS B 1 99 ? 8.039 39.904 5.776 1.00 17.81 91 HIS B N 1
ATOM 1766 C CA . HIS B 1 99 ? 6.613 40.078 5.893 1.00 18.50 91 HIS B CA 1
ATOM 1767 C C . HIS B 1 99 ? 6.143 41.043 4.836 1.00 18.61 91 HIS B C 1
ATOM 1768 O O . HIS B 1 99 ? 6.684 42.136 4.703 1.00 18.56 91 HIS B O 1
ATOM 1775 N N . CYS B 1 100 ? 5.116 40.654 4.085 1.00 18.58 92 CYS B N 1
ATOM 1776 C CA . CYS B 1 100 ? 4.514 41.622 3.174 1.00 19.38 92 CYS B CA 1
ATOM 1777 C C . CYS B 1 100 ? 3.651 42.636 3.951 1.00 20.92 92 CYS B C 1
ATOM 1778 O O . CYS B 1 100 ? 3.134 42.375 5.038 1.00 21.61 92 CYS B O 1
ATOM 1781 N N . LEU B 1 101 ? 3.526 43.822 3.381 1.00 22.36 93 LEU B N 1
ATOM 1782 C CA . LEU B 1 101 ? 2.793 44.912 3.998 1.00 23.96 93 LEU B CA 1
ATOM 1783 C C . LEU B 1 101 ? 1.382 45.031 3.446 1.00 24.75 93 LEU B C 1
ATOM 1784 O O . LEU B 1 101 ? 0.456 45.600 4.083 1.00 28.72 93 LEU B O 1
ATOM 1789 N N . ASN B 1 102 ? 1.173 44.534 2.249 1.00 24.04 94 ASN B N 1
ATOM 1790 C CA . ASN B 1 102 ? -0.090 44.761 1.580 1.00 24.08 94 ASN B CA 1
ATOM 1791 C C . ASN B 1 102 ? -0.742 43.453 1.155 1.00 22.73 94 ASN B C 1
ATOM 1792 O O . ASN B 1 102 ? -1.160 43.332 0.002 1.00 22.45 94 ASN B O 1
ATOM 1797 N N . GLU B 1 103 ? -0.922 42.527 2.096 1.00 22.38 95 GLU B N 1
ATOM 1798 C CA . GLU B 1 103 ? -1.256 41.130 1.731 1.00 21.56 95 GLU B CA 1
ATOM 1799 C C . GLU B 1 103 ? -2.512 41.022 0.886 1.00 22.21 95 GLU B C 1
ATOM 1800 O O . GLU B 1 103 ? -2.603 40.149 0.041 1.00 21.96 95 GLU B O 1
ATOM 1806 N N . HIS B 1 104 ? -3.478 41.909 1.119 1.00 23.30 96 HIS B N 1
ATOM 1807 C CA . HIS B 1 104 ? -4.734 41.830 0.380 1.00 24.34 96 HIS B CA 1
ATOM 1808 C C . HIS B 1 104 ? -4.659 42.356 -1.028 1.00 23.23 96 HIS B C 1
ATOM 1809 O O . HIS B 1 104 ? -5.647 42.294 -1.740 1.00 23.51 96 HIS B O 1
ATOM 1816 N N . GLU B 1 105 ? -3.496 42.857 -1.431 1.00 22.29 97 GLU B N 1
ATOM 1817 C CA . GLU B 1 105 ? -3.231 43.259 -2.806 1.00 21.74 97 GLU B CA 1
ATOM 1818 C C . GLU B 1 105 ? -2.545 42.153 -3.624 1.00 19.97 97 GLU B C 1
ATOM 1819 O O . GLU B 1 105 ? -2.176 42.401 -4.755 1.00 19.19 97 GLU B O 1
ATOM 1825 N N . LEU B 1 106 ? -2.408 40.952 -3.050 1.00 18.81 98 LEU B N 1
ATOM 1826 C CA . LEU B 1 106 ? -1.827 39.824 -3.759 1.00 18.07 98 LEU B CA 1
ATOM 1827 C C . LEU B 1 106 ? -2.469 39.608 -5.139 1.00 18.76 98 LEU B C 1
ATOM 1828 O O . LEU B 1 106 ? -3.715 39.543 -5.270 1.00 18.71 98 LEU B O 1
ATOM 1833 N N . GLN B 1 107 ? -1.615 39.544 -6.154 1.00 19.11 99 GLN B N 1
ATOM 1834 C CA . GLN B 1 107 ? -2.035 39.254 -7.505 1.00 20.27 99 GLN B CA 1
ATOM 1835 C C . GLN B 1 107 ? -0.939 38.412 -8.185 1.00 20.18 99 GLN B C 1
ATOM 1836 O O . GLN B 1 107 ? 0.228 38.719 -8.026 1.00 20.04 99 GLN B O 1
ATOM 1842 N N . ASN B 1 108 ? -1.327 37.381 -8.938 1.00 20.74 100 ASN B N 1
ATOM 1843 C CA . ASN B 1 108 ? -0.388 36.583 -9.733 1.00 21.02 100 ASN B CA 1
ATOM 1844 C C . ASN B 1 108 ? -0.102 37.334 -11.030 1.00 22.12 100 ASN B C 1
ATOM 1845 O O . ASN B 1 108 ? -0.843 37.268 -11.996 1.00 21.77 100 ASN B O 1
ATOM 1850 N N . LEU B 1 1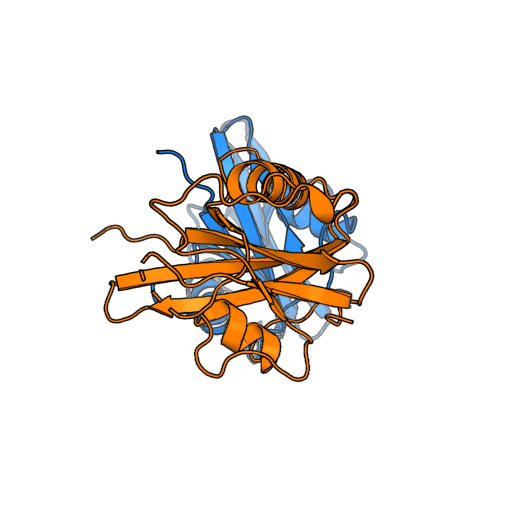09 ? 1.010 38.044 -11.058 1.00 23.03 101 LEU B N 1
ATOM 1851 C CA . LEU B 1 109 ? 1.277 38.916 -12.178 1.00 25.19 101 LEU B CA 1
ATOM 1852 C C . LEU B 1 109 ? 1.967 38.206 -13.362 1.00 28.75 101 LEU B C 1
ATOM 1853 O O . LEU B 1 109 ? 1.878 38.687 -14.505 1.00 30.16 101 LEU B O 1
ATOM 1858 N N . GLU B 1 110 ? 2.597 37.065 -13.113 1.00 30.78 102 GLU B N 1
ATOM 1859 C CA . GLU B 1 110 ? 3.187 36.226 -14.187 1.00 34.72 102 GLU B CA 1
ATOM 1860 C C . GLU B 1 110 ? 2.481 34.838 -14.314 1.00 34.97 102 GLU B C 1
ATOM 1861 O O . GLU B 1 110 ? 3.056 33.815 -13.984 1.00 31.40 102 GLU B O 1
ATOM 1867 N N . PRO B 1 111 ? 1.199 34.816 -14.768 1.00 37.49 103 PRO B N 1
ATOM 1868 C CA . PRO B 1 111 ? 0.472 33.538 -14.826 1.00 39.78 103 PRO B CA 1
ATOM 1869 C C . PRO B 1 111 ? 0.941 32.574 -15.924 1.00 44.21 103 PRO B C 1
ATOM 1870 O O . PRO B 1 111 ? 0.346 31.502 -16.078 1.00 47.43 103 PRO B O 1
ATOM 1874 N N . HIS B 1 112 ? 1.986 32.942 -16.681 1.00 45.93 104 HIS B N 1
ATOM 1875 C CA . HIS B 1 112 ? 2.748 31.971 -17.477 1.00 44.37 104 HIS B CA 1
ATOM 1876 C C . HIS B 1 112 ? 3.794 31.201 -16.634 1.00 43.82 104 HIS B C 1
ATOM 1877 O O . HIS B 1 112 ? 4.210 30.130 -17.057 1.00 45.22 104 HIS B O 1
ATOM 1879 N N . LYS B 1 113 ? 4.206 31.729 -15.466 1.00 41.11 105 LYS B N 1
ATOM 1880 C CA . LYS B 1 113 ? 5.198 31.071 -14.555 1.00 39.88 105 LYS B CA 1
ATOM 1881 C C . LYS B 1 113 ? 4.657 30.382 -13.254 1.00 36.82 105 LYS B C 1
ATOM 1882 O O . LYS B 1 113 ? 5.325 29.527 -12.658 1.00 35.74 105 LYS B O 1
ATOM 1888 N N . VAL B 1 114 ? 3.469 30.770 -12.788 1.00 32.81 106 VAL B N 1
ATOM 1889 C CA . VAL B 1 114 ? 2.945 30.251 -11.524 1.00 29.72 106 VAL B CA 1
ATOM 1890 C C . VAL B 1 114 ? 1.411 30.062 -11.709 1.00 26.70 106 VAL B C 1
ATOM 1891 O O . VAL B 1 114 ? 0.772 30.980 -12.200 1.00 26.86 106 VAL B O 1
ATOM 1895 N N . GLU B 1 115 ? 0.843 28.897 -11.372 1.00 24.99 107 GLU B N 1
ATOM 1896 C CA . GLU B 1 115 ? -0.615 28.660 -11.530 1.00 24.38 107 GLU B CA 1
ATOM 1897 C C . GLU B 1 115 ? -1.480 29.680 -10.784 1.00 23.10 107 GLU B C 1
ATOM 1898 O O . GLU B 1 115 ? -2.469 30.216 -11.312 1.00 23.07 107 GLU B O 1
ATOM 1904 N N . ASN B 1 116 ? -1.140 29.875 -9.525 1.00 21.11 108 ASN B N 1
ATOM 1905 C CA . ASN B 1 116 ? -1.806 30.777 -8.624 1.00 19.97 108 ASN B CA 1
ATOM 1906 C C . ASN B 1 116 ? -1.046 30.787 -7.331 1.00 18.70 108 ASN B C 1
ATOM 1907 O O . ASN B 1 116 ? -0.332 29.841 -7.038 1.00 18.93 108 ASN B O 1
ATOM 1912 N N . TRP B 1 117 ? -1.170 31.869 -6.567 1.00 17.66 109 TRP B N 1
ATOM 1913 C CA . TRP B 1 117 ? -0.501 31.948 -5.299 1.00 16.85 109 TRP B CA 1
ATOM 1914 C C . TRP B 1 117 ? -1.488 31.669 -4.208 1.00 17.06 109 TRP B C 1
ATOM 1915 O O . TRP B 1 117 ? -2.643 32.146 -4.273 1.00 16.87 109 TRP B O 1
ATOM 1926 N N . GLN B 1 118 ? -1.013 30.965 -3.178 1.00 16.87 110 GLN B N 1
ATOM 1927 C CA . GLN B 1 118 ? -1.820 30.631 -2.019 1.00 17.50 110 GLN B CA 1
ATOM 1928 C C . GLN B 1 118 ? -0.983 30.682 -0.698 1.00 16.71 110 GLN B C 1
ATOM 1929 O O . GLN B 1 118 ? 0.265 30.484 -0.698 1.00 16.07 110 GLN B O 1
ATOM 1935 N N . TRP B 1 119 ? -1.658 31.040 0.398 1.00 16.77 111 TRP B N 1
ATOM 1936 C CA . TRP B 1 119 ? -0.968 31.120 1.712 1.00 16.48 111 TRP B CA 1
ATOM 1937 C C . TRP B 1 119 ? -1.012 29.749 2.405 1.00 17.18 111 TRP B C 1
ATOM 1938 O O . TRP B 1 119 ? -2.039 29.087 2.398 1.00 17.35 111 TRP B O 1
ATOM 1949 N N . PHE B 1 120 ? 0.081 29.325 3.007 1.00 17.05 112 PHE B N 1
ATOM 1950 C CA . PHE B 1 120 ? 0.112 28.083 3.758 1.00 17.93 112 PHE B CA 1
ATOM 1951 C C . PHE B 1 120 ? 0.753 28.249 5.121 1.00 18.62 112 PHE B C 1
ATOM 1952 O O . PHE B 1 120 ? 1.838 28.842 5.226 1.00 18.10 112 PHE B O 1
ATOM 1960 N N . ALA B 1 121 ? 0.150 27.648 6.141 1.00 20.13 113 ALA B N 1
ATOM 1961 C CA . ALA B 1 121 ? 0.805 27.621 7.464 1.00 21.45 113 ALA B CA 1
ATOM 1962 C C . ALA B 1 121 ? 2.012 26.696 7.398 1.00 22.11 113 ALA B C 1
ATOM 1963 O O . ALA B 1 121 ? 2.020 25.731 6.632 1.00 22.50 113 ALA B O 1
ATOM 1965 N N . LEU B 1 122 ? 3.095 27.011 8.111 1.00 23.61 114 LEU B N 1
ATOM 1966 C CA . LEU B 1 122 ? 4.310 26.213 7.994 1.00 24.30 114 LEU B CA 1
ATOM 1967 C C . LEU B 1 122 ? 4.169 24.780 8.479 1.00 25.95 114 LEU B C 1
ATOM 1968 O O . LEU B 1 122 ? 4.993 23.944 8.129 1.00 26.59 114 LEU B O 1
ATOM 1973 N N . ASP B 1 123 ? 3.139 24.503 9.271 1.00 27.78 115 ASP B N 1
ATOM 1974 C CA . ASP B 1 123 ? 2.814 23.136 9.679 1.00 29.98 115 ASP B CA 1
ATOM 1975 C C . ASP B 1 123 ? 1.862 22.422 8.724 1.00 28.65 115 ASP B C 1
ATOM 1976 O O . ASP B 1 123 ? 1.465 21.276 8.994 1.00 30.26 115 ASP B O 1
ATOM 1981 N N . ASN B 1 124 ? 1.511 23.074 7.616 1.00 27.33 116 ASN B N 1
ATOM 1982 C CA . ASN B 1 124 ? 0.611 22.515 6.592 1.00 27.15 116 ASN B CA 1
ATOM 1983 C C . ASN B 1 124 ? 1.120 22.788 5.197 1.00 24.73 116 ASN B C 1
ATOM 1984 O O . ASN B 1 124 ? 0.360 23.157 4.291 1.00 24.07 116 ASN B O 1
ATOM 1989 N N . LEU B 1 125 ? 2.416 22.619 5.008 1.00 23.52 117 LEU B N 1
ATOM 1990 C CA . LEU B 1 125 ? 2.974 22.870 3.688 1.00 22.22 117 LEU B CA 1
ATOM 1991 C C . LEU B 1 125 ? 2.548 21.723 2.776 1.00 22.44 117 LEU B C 1
ATOM 1992 O O . LEU B 1 125 ? 2.350 20.577 3.263 1.00 23.31 117 LEU B O 1
ATOM 1997 N N . PRO B 1 126 ? 2.453 21.982 1.455 1.00 21.71 118 PRO B N 1
ATOM 1998 C CA . PRO B 1 126 ? 2.113 20.896 0.540 1.00 22.26 118 PRO B CA 1
ATOM 1999 C C . PRO B 1 126 ? 3.200 19.856 0.535 1.00 22.83 118 PRO B C 1
ATOM 2000 O O . PRO B 1 126 ? 4.319 20.215 0.792 1.00 21.51 118 PRO B O 1
ATOM 2004 N N . SER B 1 127 ? 2.863 18.608 0.216 1.00 23.53 119 SER B N 1
ATOM 2005 C CA . SER B 1 127 ? 3.845 17.533 0.219 1.00 24.46 119 SER B CA 1
ATOM 2006 C C . SER B 1 127 ? 4.823 17.633 -0.942 1.00 23.73 119 SER B C 1
ATOM 2007 O O . SER B 1 127 ? 5.948 17.106 -0.831 1.00 23.95 119 SER B O 1
ATOM 2010 N N . ASN B 1 128 ? 4.438 18.309 -2.030 1.00 22.96 120 ASN B N 1
ATOM 2011 C CA . ASN B 1 128 ? 5.317 18.479 -3.183 1.00 22.93 120 ASN B CA 1
ATOM 2012 C C . ASN B 1 128 ? 6.008 19.889 -3.307 1.00 20.83 120 ASN B C 1
ATOM 2013 O O . ASN B 1 128 ? 5.512 20.762 -4.005 1.00 19.89 120 ASN B O 1
ATOM 2018 N N . LEU B 1 129 ? 7.150 20.050 -2.658 1.00 20.44 121 LEU B N 1
ATOM 2019 C CA . LEU B 1 129 ? 7.885 21.289 -2.671 1.00 19.31 121 LEU B CA 1
ATOM 2020 C C . LEU B 1 129 ? 9.034 21.254 -3.648 1.00 19.30 121 LEU B C 1
ATOM 2021 O O . LEU B 1 129 ? 9.786 20.279 -3.700 1.00 19.46 121 LEU B O 1
ATOM 2026 N N . PHE B 1 130 ? 9.191 22.373 -4.339 1.00 18.75 122 PHE B N 1
ATOM 2027 C CA . PHE B 1 130 ? 10.334 22.600 -5.213 1.00 18.74 122 PHE B CA 1
ATOM 2028 C C . PHE B 1 130 ? 11.662 22.319 -4.466 1.00 17.95 122 PHE B C 1
ATOM 2029 O O . PHE B 1 130 ? 11.867 22.734 -3.318 1.00 17.35 122 PHE B O 1
ATOM 2037 N N . LEU B 1 131 ? 12.559 21.598 -5.128 1.00 18.15 123 LEU B N 1
ATOM 2038 C CA . LEU B 1 131 ? 13.711 21.006 -4.481 1.00 18.10 123 LEU B CA 1
ATOM 2039 C C . LEU B 1 131 ? 14.515 21.952 -3.548 1.00 17.10 123 LEU B C 1
ATOM 2040 O O . LEU B 1 131 ? 14.706 21.629 -2.390 1.00 16.93 123 LEU B O 1
ATOM 2045 N N . PRO B 1 132 ? 14.903 23.145 -4.021 1.00 16.38 124 PRO B N 1
ATOM 2046 C CA . PRO B 1 132 ? 15.590 24.059 -3.102 1.00 15.85 124 PRO B CA 1
ATOM 2047 C C . PRO B 1 132 ? 14.800 24.423 -1.843 1.00 15.47 124 PRO B C 1
ATOM 2048 O O . PRO B 1 132 ? 15.383 24.484 -0.755 1.00 15.31 124 PRO B O 1
ATOM 2052 N N . LEU B 1 133 ? 13.498 24.632 -1.969 1.00 15.32 125 LEU B N 1
ATOM 2053 C CA . LEU B 1 133 ? 12.648 24.852 -0.792 1.00 15.45 125 LEU B CA 1
ATOM 2054 C C . LEU B 1 133 ? 12.590 23.603 0.140 1.00 16.13 125 LEU B C 1
ATOM 2055 O O . LEU B 1 133 ? 12.610 23.741 1.365 1.00 16.08 125 LEU B O 1
ATOM 2060 N N . LYS B 1 134 ? 12.457 22.427 -0.447 1.00 16.90 126 LYS B N 1
ATOM 2061 C CA . LYS B 1 134 ? 12.419 21.182 0.302 1.00 17.94 126 LYS B CA 1
ATOM 2062 C C . LYS B 1 134 ? 13.729 21.083 1.107 1.00 18.28 126 LYS B C 1
ATOM 2063 O O . LYS B 1 134 ? 13.745 20.821 2.314 1.00 18.18 126 LYS B O 1
ATOM 2069 N N . ARG B 1 135 ? 14.832 21.343 0.435 1.00 19.02 127 ARG B N 1
ATOM 2070 C CA . ARG B 1 135 ? 16.135 21.367 1.170 1.00 20.19 127 ARG B CA 1
ATOM 2071 C C . ARG B 1 135 ? 16.115 22.339 2.355 1.00 19.75 127 ARG B C 1
ATOM 2072 O O . ARG B 1 135 ? 16.588 22.019 3.482 1.00 20.47 127 ARG B O 1
ATOM 2080 N N . LEU B 1 136 ? 15.610 23.546 2.117 1.00 19.53 128 LEU B N 1
ATOM 2081 C CA . LEU B 1 136 ? 15.542 24.540 3.172 1.00 19.51 128 LEU B CA 1
ATOM 2082 C C . LEU B 1 136 ? 14.739 24.051 4.387 1.00 20.34 128 LEU B C 1
ATOM 2083 O O . LEU B 1 136 ? 15.229 24.060 5.516 1.00 20.21 128 LEU B O 1
ATOM 2088 N N . ILE B 1 137 ? 13.514 23.611 4.136 1.00 20.83 129 ILE B N 1
ATOM 2089 C CA . ILE B 1 137 ? 12.605 23.162 5.185 1.00 21.95 129 ILE B CA 1
ATOM 2090 C C . ILE B 1 137 ? 13.227 22.000 5.976 1.00 22.72 129 ILE B C 1
ATOM 2091 O O . ILE B 1 137 ? 13.017 21.911 7.182 1.00 23.49 129 ILE B O 1
ATOM 2096 N N . GLU B 1 138 ? 13.967 21.129 5.293 1.00 22.52 130 GLU B N 1
ATOM 2097 C CA . GLU B 1 138 ? 14.529 19.943 5.900 1.00 24.06 130 GLU B CA 1
ATOM 2098 C C . GLU B 1 138 ? 15.934 20.206 6.474 1.00 24.62 130 GLU B C 1
ATOM 2099 O O . GLU B 1 138 ? 16.610 19.293 6.949 1.00 26.03 130 GLU B O 1
ATOM 2105 N N . LYS B 1 139 ? 16.352 21.459 6.427 1.00 24.60 131 LYS B N 1
ATOM 2106 C CA . LYS B 1 139 ? 17.676 21.876 6.925 1.00 25.79 131 LYS B CA 1
ATOM 2107 C C . LYS B 1 139 ? 18.859 21.177 6.241 1.00 25.24 131 LYS B C 1
ATOM 2108 O O . LYS B 1 139 ? 19.926 21.039 6.815 1.00 25.61 131 LYS B O 1
ATOM 2114 N N . LYS B 1 140 ? 18.671 20.762 5.006 1.00 24.46 132 LYS B N 1
ATOM 2115 C CA . LYS B 1 140 ? 19.736 20.283 4.155 1.00 24.97 132 LYS B CA 1
ATOM 2116 C C . LYS B 1 140 ? 20.263 21.461 3.393 1.00 23.57 132 LYS B C 1
ATOM 2117 O O . LYS B 1 140 ? 20.191 21.525 2.145 1.00 24.39 132 LYS B O 1
ATOM 2123 N N . CYS B 1 141 ? 20.851 22.382 4.151 1.00 21.88 133 CYS B N 1
ATOM 2124 C CA . CYS B 1 141 ? 21.251 23.723 3.631 1.00 20.30 133 CYS B CA 1
ATOM 2125 C C . CYS B 1 141 ? 22.234 24.323 4.610 1.00 20.19 133 CYS B C 1
ATOM 2126 O O . CYS B 1 141 ? 22.566 23.693 5.604 1.00 20.08 133 CYS B O 1
ATOM 2129 N N . TYR B 1 142 ? 22.712 25.536 4.320 1.00 19.61 134 TYR B N 1
ATOM 2130 C CA . TYR B 1 142 ? 23.585 26.263 5.210 1.00 20.08 134 TYR B CA 1
ATOM 2131 C C . TYR B 1 142 ? 22.703 27.370 5.764 1.00 20.29 134 TYR B C 1
ATOM 2132 O O . TYR B 1 142 ? 22.403 28.352 5.091 1.00 18.94 134 TYR B O 1
ATOM 2141 N N . LEU B 1 143 ? 22.230 27.135 6.980 1.00 22.00 135 LEU B N 1
ATOM 2142 C CA . LEU B 1 143 ? 21.219 27.984 7.624 1.00 23.29 135 LEU B CA 1
ATOM 2143 C C . LEU B 1 143 ? 21.852 29.105 8.429 1.00 24.60 135 LEU B C 1
ATOM 2144 O O . LEU B 1 143 ? 22.633 28.867 9.365 1.00 25.89 135 LEU B O 1
ATOM 2149 N N . TYR B 1 144 ? 21.569 30.329 8.018 1.00 24.72 136 TYR B N 1
ATOM 2150 C CA . TYR B 1 144 ? 22.114 31.546 8.629 1.00 27.22 136 TYR B CA 1
ATOM 2151 C C . TYR B 1 144 ? 21.210 32.048 9.741 1.00 28.50 136 TYR B C 1
ATOM 2152 O O . TYR B 1 144 ? 21.718 32.527 10.742 1.00 29.83 136 TYR B O 1
ATOM 2161 N N . LYS B 1 145 ? 19.893 31.943 9.539 1.00 30.35 137 LYS B N 1
ATOM 2162 C CA . LYS B 1 145 ? 18.843 32.228 10.516 1.00 32.23 137 LYS B CA 1
ATOM 2163 C C . LYS B 1 145 ? 17.636 31.284 10.348 1.00 33.48 137 LYS B C 1
ATOM 2164 O O . LYS B 1 145 ? 17.351 30.816 9.242 1.00 32.60 137 LYS B O 1
ATOM 2166 N N . GLU B 1 146 ? 16.903 31.048 11.437 1.00 34.29 138 GLU B N 1
ATOM 2167 C CA . GLU B 1 146 ? 15.701 30.204 11.403 1.00 35.15 138 GLU B CA 1
ATOM 2168 C C . GLU B 1 146 ? 14.607 30.894 10.581 1.00 33.14 138 GLU B C 1
ATOM 2169 O O . GLU B 1 146 ? 14.586 32.122 10.480 1.00 33.10 138 GLU B O 1
ATOM 2175 N N . ILE B 1 147 ? 13.728 30.099 9.989 1.00 33.59 139 ILE B N 1
ATOM 2176 C CA . ILE B 1 147 ? 12.592 30.616 9.224 1.00 32.84 139 ILE B CA 1
ATOM 2177 C C . ILE B 1 147 ? 11.647 31.422 10.122 1.00 35.58 139 ILE B C 1
ATOM 2178 O O . ILE B 1 147 ? 11.096 32.448 9.714 1.00 36.51 139 ILE B O 1
ATOM 2183 N N . ILE B 1 148 ? 11.433 30.950 11.337 1.00 36.97 140 ILE B N 1
ATOM 2184 C CA . ILE B 1 148 ? 10.502 31.631 12.221 1.00 41.16 140 ILE B CA 1
ATOM 2185 C C . ILE B 1 148 ? 10.769 31.301 13.676 1.00 42.87 140 ILE B C 1
A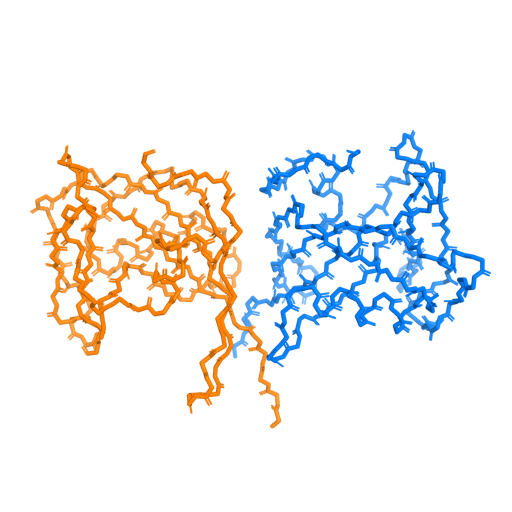TOM 2186 O O . ILE B 1 148 ? 11.901 31.393 14.119 1.00 47.27 140 ILE B O 1
#

Nearest PDB structures (foldseek):
  4kyx-assembly1_A  TM=1.007E+00  e=1.276E-29  Rickettsia felis URRWXCal2
  4kyx-assembly1_B  TM=9.961E-01  e=4.432E-26  Rickettsia felis URRWXCal2
  5lpg-assembly1_B  TM=8.739E-01  e=2.705E-14  Homo sapiens
  7b66-assembly1_A  TM=8.899E-01  e=5.863E-14  Homo sapiens
  7b65-assembly1_B  TM=8.825E-01  e=7.895E-14  Homo sapiens

InterPro domains:
  IPR000086 NUDIX hydrolase domain [PF00293] (5-121)
  IPR000086 NUDIX hydrolase domain [PS51462] (4-135)
  IPR015797 NUDIX hydrolase-like domain superfamily [SSF55811] (3-129)
  IPR020084 NUDIX hydrolase, conserved site [PS00893] (39-60)

Sequence (273 aa):
INHPRIGIGILIFNNRNEILLGKRISSHGESSYAPAGGHLEFGETFEECAIREVLEETNLIIENPQFIIAVTNNDIFEKEQKHYVSIFLKAHCLNEHELQNLEPHKVENWQWFALDNLPSNLFLPLKRLIEKKCYLYKEIIMINHPRIGIGILIFNNRNEILLGKRISYAPAGGHLEFGETFEECAIREVLEETNLIIENPQFIAVTNDIFEKEQKHYVSIFLKAHCLNEHELQNLEPHKVENWQWFALDNLPSNLFLPLKRLIEKKCYLYKEII

Radius of gyration: 20.23 Å; Cα contacts (8 Å, |Δi|>4): 617; chains: 2; bounding box: 60×32×37 Å

Solvent-accessible surface area: 13382 Å² total; per-residue (Å²): 129,81,72,3,47,2,10,4,8,0,1,0,8,6,123,70,88,52,0,0,1,3,49,38,88,53,124,83,52,117,41,41,40,27,15,1,20,33,78,2,92,66,34,20,49,0,50,95,0,0,66,59,6,0,81,89,21,0,41,0,85,5,86,111,10,98,23,0,0,0,1,30,5,57,30,84,96,126,106,22,3,53,0,11,0,5,0,46,6,78,5,108,26,33,174,94,50,95,46,77,74,81,187,66,20,103,64,24,91,42,33,34,62,138,102,38,23,90,62,18,86,74,2,0,73,84,3,50,93,126,121,28,41,37,55,40,99,22,114,154,96,59,87,3,48,2,9,7,7,0,0,0,5,2,121,183,69,28,0,0,0,1,67,108,98,52,47,8,17,1,22,32,80,3,90,73,44,23,55,0,48,92,0,0,69,59,7,0,84,82,18,0,48,0,89,4,104,119,7,102,9,0,0,0,0,22,0,62,45,76,110,77,106,24,2,50,0,10,0,4,0,46,10,85,3,113,25,21,175,100,53,101,36,76,52,98,96,134,17,99,80,21,93,54,20,39,51,140,103,35,22,116,66,22,48,65,5,0,84,86,2,48,81,120,133,28,50,52,90,39,91,25,126

CATH classification: 3.90.79.10

Organism: Rickettsia felis (strain ATCC VR-1525 / URRWXCal2) (NCBI:txid315456)

Secondary structure (DSSP, 8-state):
----EEEEEEEEE-TTS-EEEEEEE-TTS-EEEE-EEEEPPTT--HHHHHHHHHHHHHS--B-S-EEEEEEEEEETTTTEEEEEEEEEEEBS-GGG---S-TTT-SEEEEE-TTS--S-B-HHHHHHHTT-SEESS---/-----EEEEEEEEE-TTS-EEEEEE--EE-EEEEPPTT--HHHHHHHHHHHHHS----SPEEEEEEEEEETTTTEEEEEEEEEEE-S-GGG---S-TTTEEEEEEE-TTS--S-B-HHHHHHHTT-SEESS---

Foldseek 3Di:
DQDAFEKEFEFEAEPVRWTKWFWFQDPVRDIAIGGFIGGDDPPDDSQRRRQVRCCQAWVWGWPDWAWWFWDWDQDVVVRHTYIYTYTYTYTDCNVSTDGNCCVGTVDMDTGDLVGDDPRYDVVVVCVNVVVTGTPDNSD/DDADAFEKEAEFEAEPVRWTKWFAWCQIGGFIDGDDPPDDSQRRRQVRCCQAWVWGWPDWAWWWWDWDQPPVVRHTYIYTYTYTYTDCNVRTDGNPCNTGVGMDTGDLVGDDPGHDVVVVCVNVVVTGTPDDSD

B-factor: mean 25.28, std 8.75, range [13.94, 57.36]